Protein AF-Q6JKN1-F1 (afdb_monomer)

Secondary structure (DSSP, 8-state):
-PPPHHHHHHHHHHHHHHHHHHHHHHHHHHHHHHHHHHHTTHHHHHHHHHHHHHHH------------SSSEEEETTEEEEEEEPPGGGB-TTSPBTTTTS-GGGSSPPPPHHHHHHHHH-TT----B-SSSEEE-S-TTT--EEEEEES--TTEEEEEETT-BS----SS-TTGGGSEEHHHHHH-BSS-SEEEEEE--HHHHHHHHHHHHH-GGGTTS---TTS-SPPSPPPPTTPEEP-HHHHHT-

Foldseek 3Di:
DDDDPVVVVVVVVVVVVVVVVVVVVVVVVVVVVVVVVVVVVVPPPPVVVVVVVCVPDDDPPPPPPDPDPACWDADPLAIEHFAEEDPVQADQLLFGPQEQHQQQVDPHDAGLVQLLVCLLQVLARRYAHRAAFFFAQPDSRRHRYQAAQLAQLQWRYKYFSNGFPDDQPPVDPVRNHDHHPVRRVVRRPVGNYMYTYGYDPVSSVSNVVSCVPPPVNCVNCPPPVPVDSDDDHRDPSHYYRDVVSSVVD

Nearest PDB structures (foldseek):
  8jtk-assembly1_A  TM=6.332E-01  e=1.332E-04  Aster yellows witches'-broom phytoplasma AYWB

pLDDT: mean 73.04, std 19.83, range [31.83, 97.62]

Structure (mmCIF, N/CA/C/O backbone):
data_AF-Q6JKN1-F1
#
_entry.id   AF-Q6JKN1-F1
#
loop_
_atom_site.group_PDB
_atom_site.id
_atom_site.type_symbol
_atom_site.label_atom_id
_atom_site.label_alt_id
_atom_site.label_comp_id
_atom_site.label_asym_id
_atom_site.label_entity_id
_atom_site.label_seq_id
_atom_site.pdbx_PDB_ins_code
_atom_site.Cartn_x
_atom_site.Cartn_y
_atom_site.Cartn_z
_atom_site.occupancy
_atom_site.B_iso_or_equiv
_atom_site.auth_seq_id
_atom_site.auth_comp_id
_atom_site.auth_asym_id
_atom_site.auth_atom_id
_atom_site.pdbx_PDB_model_num
ATOM 1 N N . MET A 1 1 ? 10.229 -61.804 61.245 1.00 42.38 1 MET A N 1
ATOM 2 C CA . MET A 1 1 ? 10.996 -60.550 61.094 1.00 42.38 1 MET A CA 1
ATOM 3 C C . MET A 1 1 ? 10.108 -59.593 60.306 1.00 42.38 1 MET A C 1
ATOM 5 O O . MET A 1 1 ? 9.969 -59.755 59.103 1.00 42.38 1 MET A O 1
ATOM 9 N N . PHE A 1 2 ? 9.345 -58.748 61.003 1.00 41.53 2 PHE A N 1
ATOM 10 C CA . PHE A 1 2 ? 8.340 -57.866 60.394 1.00 41.53 2 PHE A CA 1
ATOM 11 C C . PHE A 1 2 ? 9.004 -56.562 59.927 1.00 41.53 2 PHE A C 1
ATOM 13 O O . PHE A 1 2 ? 9.872 -56.067 60.645 1.00 41.53 2 PHE A O 1
ATOM 20 N N . PRO A 1 3 ? 8.642 -56.006 58.756 1.00 46.44 3 PRO A N 1
ATOM 21 C CA . PRO A 1 3 ? 9.300 -54.816 58.247 1.00 46.44 3 PRO A CA 1
ATOM 22 C C . PRO A 1 3 ? 8.860 -53.578 59.032 1.00 46.44 3 PRO A C 1
ATOM 24 O O . PRO A 1 3 ? 7.683 -53.390 59.350 1.00 46.44 3 PRO A O 1
ATOM 27 N N . ASP A 1 4 ? 9.866 -52.765 59.326 1.00 53.44 4 ASP A N 1
ATOM 28 C CA . ASP A 1 4 ? 9.868 -51.551 60.133 1.00 53.44 4 ASP A CA 1
ATOM 29 C C . ASP A 1 4 ? 8.743 -50.572 59.739 1.00 53.44 4 ASP A C 1
ATOM 31 O O . ASP A 1 4 ? 8.543 -50.260 58.559 1.00 53.44 4 ASP A O 1
ATOM 35 N N . SER A 1 5 ? 7.985 -50.074 60.722 1.00 55.25 5 SER A N 1
ATOM 36 C CA . SER A 1 5 ? 6.785 -49.242 60.512 1.00 55.25 5 SER A CA 1
ATOM 37 C C . SER A 1 5 ? 7.079 -47.917 59.797 1.00 55.25 5 SER A C 1
ATOM 39 O O . SER A 1 5 ? 6.186 -47.341 59.175 1.00 55.25 5 SER A O 1
ATOM 41 N N . LYS A 1 6 ? 8.345 -47.478 59.796 1.00 54.19 6 LYS A N 1
ATOM 42 C CA . LYS A 1 6 ? 8.828 -46.307 59.048 1.00 54.19 6 LYS A CA 1
ATOM 43 C C . LYS A 1 6 ? 8.746 -46.480 57.528 1.00 54.19 6 LYS A C 1
ATOM 45 O O . LYS A 1 6 ? 8.546 -45.497 56.821 1.00 54.19 6 LYS A O 1
ATOM 50 N N . ASN A 1 7 ? 8.821 -47.713 57.020 1.00 54.88 7 ASN A N 1
ATOM 51 C CA . ASN A 1 7 ? 8.747 -47.982 55.582 1.00 54.88 7 ASN A CA 1
ATOM 52 C C . ASN A 1 7 ? 7.312 -47.876 55.044 1.00 54.88 7 ASN A C 1
ATOM 54 O O . ASN A 1 7 ? 7.112 -47.445 53.913 1.00 54.88 7 ASN A O 1
ATOM 58 N N . LYS A 1 8 ? 6.290 -48.200 55.850 1.00 56.41 8 LYS A N 1
ATOM 59 C CA . LYS A 1 8 ? 4.884 -48.162 55.399 1.00 56.41 8 LYS A CA 1
ATOM 60 C C . LYS A 1 8 ? 4.423 -46.752 55.028 1.00 56.41 8 LYS A C 1
ATOM 62 O O . LYS A 1 8 ? 3.770 -46.591 54.002 1.00 56.41 8 LYS A O 1
ATOM 67 N N . ASN A 1 9 ? 4.822 -45.739 55.799 1.00 59.84 9 ASN A N 1
ATOM 68 C CA . ASN A 1 9 ? 4.506 -44.343 55.483 1.00 59.84 9 ASN A CA 1
ATOM 69 C C . ASN A 1 9 ? 5.253 -43.849 54.238 1.00 59.84 9 ASN A C 1
ATOM 71 O O . ASN A 1 9 ? 4.685 -43.092 53.459 1.00 59.84 9 ASN A O 1
ATOM 75 N N . PHE A 1 10 ? 6.485 -44.317 54.006 1.00 61.66 10 PHE A N 1
ATOM 76 C CA . PHE A 1 10 ? 7.253 -43.989 52.802 1.00 61.66 10 PHE A CA 1
ATOM 77 C C . PHE A 1 10 ? 6.620 -44.587 51.536 1.00 61.66 10 PHE A C 1
ATOM 79 O O . PHE A 1 10 ? 6.443 -43.882 50.544 1.00 61.66 10 PHE A O 1
ATOM 86 N N . TYR A 1 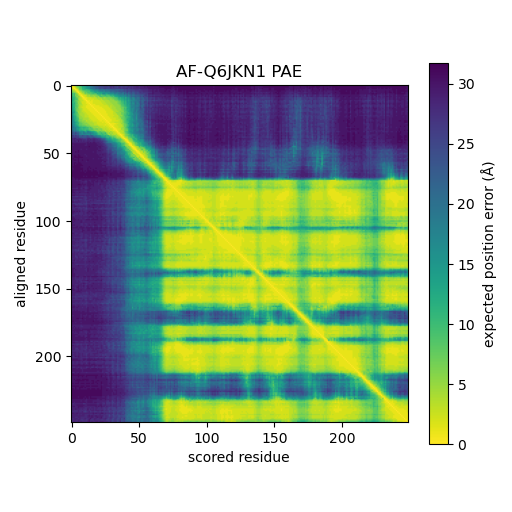11 ? 6.200 -45.856 51.573 1.00 64.00 11 TYR A N 1
ATOM 87 C CA . TYR A 1 11 ? 5.481 -46.480 50.455 1.00 64.00 11 TYR A CA 1
ATOM 88 C C . TYR A 1 11 ? 4.101 -45.857 50.232 1.00 64.00 11 TYR A C 1
ATOM 90 O O . TYR A 1 11 ? 3.704 -45.665 49.085 1.00 64.00 11 TYR A O 1
ATOM 98 N N . PHE A 1 12 ? 3.389 -45.487 51.299 1.00 71.38 12 PHE A N 1
ATOM 99 C CA . PHE A 1 12 ? 2.096 -44.812 51.199 1.00 71.38 12 PHE A CA 1
ATOM 100 C C . PHE A 1 12 ? 2.220 -43.417 50.564 1.00 71.38 12 PHE A C 1
ATOM 102 O O . PHE A 1 12 ? 1.499 -43.111 49.618 1.00 71.38 12 PHE A O 1
ATOM 109 N N . LEU A 1 13 ? 3.189 -42.605 51.004 1.00 71.00 13 LEU A N 1
ATOM 110 C CA . LEU A 1 13 ? 3.454 -41.277 50.436 1.00 71.00 13 LEU A CA 1
ATOM 111 C C . LEU A 1 13 ? 3.932 -41.349 48.980 1.00 71.00 13 LEU A C 1
ATOM 113 O O . LEU A 1 13 ? 3.449 -40.584 48.150 1.00 71.00 13 LEU A O 1
ATOM 117 N N . ASN A 1 14 ? 4.809 -42.300 48.641 1.00 70.69 14 ASN A N 1
ATOM 118 C CA . ASN A 1 14 ? 5.229 -42.511 47.252 1.00 70.69 14 ASN A CA 1
ATOM 119 C C . ASN A 1 14 ? 4.083 -43.006 46.365 1.00 70.69 14 ASN A C 1
ATOM 121 O O . ASN A 1 14 ? 4.002 -42.613 45.205 1.00 70.69 14 ASN A O 1
ATOM 125 N N . SER A 1 15 ? 3.172 -43.820 46.902 1.00 72.81 15 SER A N 1
ATOM 126 C CA . SER A 1 15 ? 1.994 -44.278 46.155 1.00 72.81 15 SER A CA 1
ATOM 127 C C . SER A 1 15 ? 1.027 -43.127 45.876 1.00 72.81 15 SER A C 1
ATOM 129 O O . SER A 1 15 ? 0.510 -43.023 44.768 1.00 72.81 15 SER A O 1
ATOM 131 N N . ILE A 1 16 ? 0.833 -42.218 46.840 1.00 78.94 16 ILE A N 1
ATOM 132 C CA . ILE A 1 16 ? 0.043 -40.992 46.642 1.00 78.94 16 ILE A CA 1
ATOM 133 C C . ILE A 1 16 ? 0.716 -40.073 45.618 1.00 78.94 16 ILE A C 1
ATOM 135 O O . ILE A 1 16 ? 0.044 -39.562 44.727 1.00 78.94 16 ILE A O 1
ATOM 139 N N . LEU A 1 17 ? 2.036 -39.890 45.700 1.00 75.62 17 LEU A N 1
ATOM 140 C CA . LEU A 1 17 ? 2.776 -39.052 44.756 1.00 75.62 17 LEU A CA 1
ATOM 141 C C . LEU A 1 17 ? 2.695 -39.601 43.323 1.00 75.62 17 LEU A C 1
ATOM 143 O O . LEU A 1 17 ? 2.429 -38.843 42.393 1.00 75.62 17 LEU A O 1
ATOM 147 N N . LEU A 1 18 ? 2.857 -40.915 43.145 1.00 78.00 18 LEU A N 1
ATOM 148 C CA . LEU A 1 18 ? 2.700 -41.580 41.848 1.00 78.00 18 LEU A CA 1
ATOM 149 C C . LEU A 1 18 ? 1.272 -41.459 41.310 1.00 78.00 18 LEU A C 1
ATOM 151 O O . LEU A 1 18 ? 1.094 -41.237 40.114 1.00 78.00 18 LEU A O 1
ATOM 155 N N . LEU A 1 19 ? 0.262 -41.546 42.180 1.00 84.00 19 LEU A N 1
ATOM 156 C CA . LEU A 1 19 ? -1.134 -41.348 41.797 1.00 84.00 19 LEU A CA 1
ATOM 157 C C . LEU A 1 19 ? -1.387 -39.906 41.329 1.00 84.00 19 LEU A C 1
ATOM 159 O O . LEU A 1 19 ? -2.028 -39.705 40.303 1.00 84.00 19 LEU A O 1
ATOM 163 N N . ILE A 1 20 ? -0.843 -38.906 42.029 1.00 80.75 20 ILE A N 1
ATOM 164 C CA . ILE A 1 20 ? -0.951 -37.492 41.637 1.00 80.75 20 ILE A CA 1
ATOM 165 C C . ILE A 1 20 ? -0.264 -37.251 40.290 1.00 80.75 20 ILE A C 1
ATOM 167 O O . ILE A 1 20 ? -0.843 -36.597 39.424 1.00 80.75 20 ILE A O 1
ATOM 171 N N . ILE A 1 21 ? 0.934 -37.807 40.081 1.00 76.25 21 ILE A N 1
ATOM 172 C CA . ILE A 1 21 ? 1.643 -37.705 38.800 1.00 76.25 21 ILE A CA 1
ATOM 173 C C . ILE A 1 21 ? 0.811 -38.351 37.690 1.00 76.25 21 ILE A C 1
ATOM 175 O O . ILE A 1 21 ? 0.582 -37.707 36.673 1.00 76.25 21 ILE A O 1
ATOM 179 N N . ALA A 1 22 ? 0.284 -39.560 37.901 1.00 80.81 22 ALA A N 1
ATOM 180 C CA . ALA A 1 22 ? -0.555 -40.246 36.920 1.00 80.81 22 ALA A CA 1
ATOM 181 C C . ALA A 1 22 ? -1.827 -39.452 36.575 1.00 80.81 22 ALA A C 1
ATOM 183 O O . ALA A 1 22 ? -2.182 -39.352 35.402 1.00 80.81 22 ALA A O 1
ATOM 184 N N . ILE A 1 23 ? -2.474 -38.832 37.569 1.00 81.31 23 ILE A N 1
ATOM 185 C CA . ILE A 1 23 ? -3.636 -37.957 37.360 1.00 81.31 23 ILE A CA 1
ATOM 186 C C . ILE A 1 23 ? -3.239 -36.714 36.555 1.00 81.31 23 ILE A C 1
ATOM 188 O O . ILE A 1 23 ? -3.934 -36.371 35.602 1.00 81.31 23 ILE A O 1
ATOM 192 N N . MET A 1 24 ? -2.117 -36.061 36.876 1.00 70.62 24 MET A N 1
ATOM 193 C CA . MET A 1 24 ? -1.648 -34.892 36.121 1.00 70.62 24 MET A CA 1
ATOM 194 C C . MET A 1 24 ? -1.237 -35.248 34.690 1.00 70.62 24 MET A C 1
ATOM 196 O O . MET A 1 24 ? -1.522 -34.488 33.768 1.00 70.62 24 MET A O 1
ATOM 200 N N . THR A 1 25 ? -0.604 -36.403 34.470 1.00 69.69 25 THR A N 1
ATOM 201 C CA . THR A 1 25 ? -0.251 -36.874 33.125 1.00 69.69 25 THR A CA 1
ATOM 202 C C . THR A 1 25 ? -1.497 -37.234 32.321 1.00 69.69 25 THR A C 1
ATOM 204 O O . THR A 1 25 ? -1.579 -36.858 31.157 1.00 69.69 25 THR A O 1
ATOM 207 N N . ALA A 1 26 ? -2.492 -37.886 32.931 1.00 74.31 26 ALA A N 1
ATOM 208 C CA . ALA A 1 26 ? -3.767 -38.184 32.283 1.00 74.31 26 ALA A CA 1
ATOM 209 C C . ALA A 1 26 ? -4.557 -36.908 31.962 1.00 74.31 26 ALA A C 1
ATOM 211 O O . ALA A 1 26 ? -5.087 -36.787 30.863 1.00 74.31 26 ALA A O 1
ATOM 212 N N . TYR A 1 27 ? -4.580 -35.933 32.876 1.00 72.69 27 TYR A N 1
ATOM 213 C CA . TYR A 1 27 ? -5.200 -34.629 32.646 1.00 72.69 27 TYR A CA 1
ATOM 214 C C . TYR A 1 27 ? -4.506 -33.875 31.510 1.00 72.69 27 TYR A C 1
ATOM 216 O O . TYR A 1 27 ? -5.176 -33.412 30.597 1.00 72.69 27 TYR A O 1
ATOM 224 N N . ASN A 1 28 ? -3.171 -33.820 31.503 1.00 64.62 28 ASN A N 1
ATOM 225 C CA . ASN A 1 28 ? -2.419 -33.195 30.414 1.00 64.62 28 ASN A CA 1
ATOM 226 C C . ASN A 1 28 ? -2.611 -33.934 29.085 1.00 64.62 28 ASN A C 1
ATOM 228 O O . ASN A 1 28 ? -2.735 -33.285 28.057 1.00 64.62 28 ASN A O 1
ATOM 232 N N . PHE A 1 29 ? -2.672 -35.267 29.084 1.00 67.00 29 PHE A N 1
ATOM 233 C CA . PHE A 1 29 ? -2.916 -36.052 27.873 1.00 67.00 29 PHE A CA 1
ATOM 234 C C . PHE A 1 29 ? -4.334 -35.843 27.325 1.00 67.00 29 PHE A C 1
ATOM 236 O O . PHE A 1 29 ? -4.498 -35.671 26.122 1.00 67.00 29 PHE A O 1
ATOM 243 N N . LEU A 1 30 ? -5.348 -35.791 28.195 1.00 66.12 30 LEU A N 1
ATOM 244 C CA . LEU A 1 30 ? -6.732 -35.488 27.815 1.00 66.12 30 LEU A CA 1
ATOM 245 C C . LEU A 1 30 ? -6.881 -34.039 27.336 1.00 66.12 30 LEU A C 1
ATOM 247 O O . LEU A 1 30 ? -7.493 -33.807 26.300 1.00 66.12 30 LEU A O 1
ATOM 251 N N . TYR A 1 31 ? -6.254 -33.083 28.023 1.00 53.06 31 TYR A N 1
ATOM 252 C CA . TYR A 1 31 ? -6.227 -31.672 27.633 1.00 53.06 31 TYR A CA 1
ATOM 253 C C . TYR A 1 31 ? -5.512 -31.466 26.289 1.00 53.06 31 TYR A C 1
ATOM 255 O O . TYR A 1 31 ? -5.988 -30.722 25.435 1.00 53.06 31 TYR A O 1
ATOM 263 N N . LEU A 1 32 ? -4.404 -32.174 26.048 1.00 49.41 32 LEU A N 1
ATOM 264 C CA . LEU A 1 32 ? -3.706 -32.161 24.761 1.00 49.41 32 LEU A CA 1
ATOM 265 C C . LEU A 1 32 ? -4.511 -32.867 23.658 1.00 49.41 32 LEU A C 1
ATOM 267 O O . LEU A 1 32 ? -4.543 -32.357 22.544 1.00 49.41 32 LEU A O 1
ATOM 271 N N . GLN A 1 33 ? -5.224 -33.961 23.953 1.00 53.38 33 GLN A N 1
ATOM 272 C CA . GLN A 1 33 ? -6.167 -34.585 23.010 1.00 53.38 33 GLN A CA 1
ATOM 273 C C . GLN A 1 33 ? -7.354 -33.676 22.670 1.00 53.38 33 GLN A C 1
ATOM 275 O O . GLN A 1 33 ? -7.852 -33.720 21.547 1.00 53.38 33 GLN A O 1
ATOM 280 N N . GLU A 1 34 ? -7.825 -32.864 23.614 1.00 52.78 34 GLU A N 1
ATOM 281 C CA . GLU A 1 34 ? -8.901 -31.896 23.396 1.00 52.78 34 GLU A CA 1
ATOM 282 C C . GLU A 1 34 ? -8.411 -30.682 22.590 1.00 52.78 34 GLU A C 1
ATOM 284 O O . GLU A 1 34 ? -9.150 -30.147 21.764 1.00 52.78 34 GLU A O 1
ATOM 289 N N . ILE A 1 35 ? -7.137 -30.304 22.733 1.00 47.88 35 ILE A N 1
ATOM 290 C CA . ILE A 1 35 ? -6.472 -29.329 21.857 1.00 47.88 35 ILE A CA 1
ATOM 291 C C . ILE A 1 35 ? -6.250 -29.901 20.447 1.00 47.88 35 ILE A C 1
ATOM 293 O O . ILE A 1 35 ? -6.507 -29.188 19.479 1.00 47.88 35 ILE A O 1
ATOM 297 N N . ASP A 1 36 ? -5.839 -31.165 20.300 1.00 44.44 36 ASP A N 1
ATOM 298 C CA . ASP A 1 36 ? -5.646 -31.802 18.984 1.00 44.44 36 ASP A CA 1
ATOM 299 C C . ASP A 1 36 ? -6.977 -32.052 18.258 1.00 44.44 36 ASP A C 1
ATOM 301 O O . ASP A 1 36 ? -7.102 -31.726 17.079 1.00 44.44 36 ASP A O 1
ATOM 305 N N . LYS A 1 37 ? -8.033 -32.486 18.966 1.00 48.88 37 LYS A N 1
ATOM 306 C CA . LYS A 1 37 ? -9.398 -32.558 18.403 1.00 48.88 37 LYS A CA 1
ATOM 307 C C . LYS A 1 37 ? -9.931 -31.194 17.952 1.00 48.88 37 LYS A C 1
ATOM 309 O O . LYS A 1 37 ? -10.750 -31.141 17.041 1.00 48.88 37 LYS A O 1
ATOM 314 N N . ASN A 1 38 ? -9.463 -30.102 18.559 1.00 43.38 38 ASN A N 1
ATOM 315 C CA . ASN A 1 38 ? -9.814 -28.733 18.176 1.00 43.38 38 ASN A CA 1
ATOM 316 C C . ASN A 1 38 ? -8.856 -28.105 17.143 1.00 43.38 38 ASN A C 1
ATOM 318 O O . ASN A 1 38 ? -9.154 -27.024 16.630 1.00 43.38 38 ASN A O 1
ATOM 322 N N . LYS A 1 39 ? -7.736 -28.759 16.804 1.00 41.62 39 LYS A N 1
ATOM 323 C CA . LYS A 1 39 ? -6.842 -28.339 15.712 1.00 41.62 39 LYS A CA 1
ATOM 324 C C . LYS A 1 39 ? -7.333 -28.823 14.351 1.00 41.62 39 LYS A C 1
ATOM 326 O O . LYS A 1 39 ? -7.313 -28.039 13.405 1.00 41.62 39 LYS A O 1
ATOM 331 N N . ASP A 1 40 ? -7.894 -30.027 14.276 1.00 39.97 40 ASP A N 1
ATOM 332 C CA . ASP A 1 40 ? -8.422 -30.576 13.016 1.00 39.97 40 ASP A CA 1
ATOM 333 C C . ASP A 1 40 ? -9.788 -29.996 12.596 1.00 39.97 40 ASP A C 1
ATOM 335 O O . ASP A 1 40 ? -10.220 -30.176 11.459 1.00 39.97 40 ASP A O 1
ATOM 339 N N . ILE A 1 41 ? -10.456 -29.226 13.466 1.00 39.28 41 ILE A N 1
ATOM 340 C CA . ILE A 1 41 ? -11.730 -28.547 13.152 1.00 39.28 41 ILE A CA 1
ATOM 341 C C . ILE A 1 41 ? -11.520 -27.092 12.684 1.00 39.28 41 ILE A C 1
ATOM 343 O O . ILE A 1 41 ? -12.404 -26.515 12.049 1.00 39.28 41 ILE A O 1
ATOM 347 N N . LYS A 1 42 ? -10.343 -26.490 12.909 1.00 36.34 42 LYS A N 1
ATOM 348 C CA . LYS A 1 42 ? -10.099 -25.086 12.528 1.00 36.34 42 LYS A CA 1
ATOM 349 C C . LYS A 1 42 ? -9.574 -24.873 11.112 1.00 36.34 42 LYS A C 1
ATOM 351 O O . LYS A 1 42 ? -9.788 -23.801 10.569 1.00 36.34 42 LYS A O 1
ATOM 356 N N . VAL A 1 43 ? -8.967 -25.876 10.482 1.00 38.69 43 VAL A N 1
ATOM 357 C CA . VAL A 1 43 ? -8.416 -25.705 9.122 1.00 38.69 43 VAL A CA 1
ATOM 358 C C . VAL A 1 43 ? -9.431 -26.080 8.029 1.00 38.69 43 VAL A C 1
ATOM 360 O O . VAL A 1 43 ? -9.350 -25.585 6.909 1.00 38.69 43 VAL A O 1
ATOM 363 N N . ILE A 1 44 ? -10.441 -26.901 8.345 1.00 31.83 44 ILE A N 1
ATOM 364 C CA . ILE A 1 44 ? -11.378 -27.445 7.341 1.00 31.83 44 ILE A CA 1
ATOM 365 C C . ILE A 1 44 ? -12.698 -26.649 7.246 1.00 31.83 44 ILE A C 1
ATOM 367 O O . ILE A 1 44 ? -13.369 -26.706 6.215 1.00 31.83 44 ILE A O 1
ATOM 371 N N . ASN A 1 45 ? -13.050 -25.819 8.235 1.00 37.47 45 ASN A N 1
ATOM 372 C CA . ASN A 1 45 ? -14.268 -24.995 8.160 1.00 37.47 45 ASN A CA 1
ATOM 373 C C . ASN A 1 45 ? -14.060 -23.619 7.500 1.00 37.47 45 ASN A C 1
ATOM 375 O O . ASN A 1 45 ? -14.957 -23.159 6.798 1.00 37.47 45 ASN A O 1
ATOM 379 N N . GLU A 1 46 ? -12.888 -22.989 7.625 1.00 43.03 46 GLU A N 1
ATOM 380 C CA . GLU A 1 46 ? -12.683 -21.616 7.121 1.00 43.03 46 GLU A CA 1
ATOM 381 C C . GLU A 1 46 ? -12.558 -21.543 5.588 1.00 43.03 46 GLU A C 1
ATOM 383 O O . GLU A 1 46 ? -13.150 -20.671 4.954 1.00 43.03 46 GLU A O 1
ATOM 388 N N . VAL A 1 47 ? -11.877 -22.504 4.953 1.00 40.66 47 VAL A N 1
ATOM 389 C CA . VAL A 1 47 ? -11.768 -22.566 3.478 1.00 40.66 47 VAL A CA 1
ATOM 390 C C . VAL A 1 47 ? -13.102 -22.963 2.831 1.00 40.66 47 VAL A C 1
ATOM 392 O O . VAL A 1 47 ? -13.407 -22.565 1.703 1.00 40.66 47 VAL A O 1
ATOM 395 N N . THR A 1 48 ? -13.919 -23.742 3.543 1.00 37.31 48 THR A N 1
ATOM 396 C CA . THR A 1 48 ? -15.219 -24.217 3.055 1.00 37.31 48 THR A CA 1
ATOM 397 C C . THR A 1 48 ? -16.290 -23.130 3.178 1.00 37.31 48 THR A C 1
ATOM 399 O O . THR A 1 48 ? -17.057 -22.943 2.235 1.00 37.31 48 THR A O 1
ATOM 402 N N . GLU A 1 49 ? -16.284 -22.338 4.258 1.00 39.00 49 GLU A N 1
ATOM 403 C CA . GLU A 1 49 ? -17.156 -21.162 4.400 1.00 39.00 49 GLU A CA 1
ATOM 404 C C . GLU A 1 49 ? -16.872 -20.091 3.337 1.00 39.00 49 GLU A C 1
ATOM 406 O O . GLU A 1 49 ? -17.814 -19.567 2.742 1.00 39.00 49 GLU A O 1
ATOM 411 N N . ILE A 1 50 ? -15.601 -19.802 3.025 1.00 40.78 50 ILE A N 1
ATOM 412 C CA . ILE A 1 50 ? -15.245 -18.827 1.976 1.00 40.78 50 ILE A CA 1
ATOM 413 C C . ILE A 1 50 ? -15.779 -19.288 0.609 1.00 40.78 50 ILE A C 1
ATOM 415 O O . ILE A 1 50 ? -16.439 -18.513 -0.087 1.00 40.78 50 ILE A O 1
ATOM 419 N N . LYS A 1 51 ? -15.607 -20.572 0.265 1.00 38.72 51 LYS A N 1
ATOM 420 C CA . LYS A 1 51 ? -16.141 -21.157 -0.980 1.00 38.72 51 LYS A CA 1
ATOM 421 C C . LYS A 1 51 ? -17.674 -21.216 -1.023 1.00 38.72 51 LYS A C 1
ATOM 423 O O . LYS A 1 51 ? -18.265 -21.124 -2.102 1.00 38.72 51 LYS A O 1
ATOM 428 N N . GLU A 1 52 ? -18.351 -21.378 0.115 1.00 38.00 52 GLU A N 1
ATOM 429 C CA . GLU A 1 52 ? -19.819 -21.340 0.175 1.00 38.00 52 GLU A CA 1
ATOM 430 C C . GLU A 1 52 ? -20.390 -19.920 0.055 1.00 38.00 52 GLU A C 1
ATOM 432 O O . GLU A 1 52 ? -21.437 -19.741 -0.579 1.00 38.00 52 GLU A O 1
ATOM 437 N N . ILE A 1 53 ? -19.703 -18.903 0.589 1.00 39.94 53 ILE A N 1
ATOM 438 C CA . ILE A 1 53 ? -20.065 -17.488 0.407 1.00 39.94 53 ILE A CA 1
ATOM 439 C C . ILE A 1 53 ? -19.951 -17.096 -1.077 1.00 39.94 53 ILE A C 1
ATOM 441 O O . ILE A 1 53 ? -20.848 -16.438 -1.613 1.00 39.94 53 ILE A O 1
ATOM 445 N N . GLU A 1 54 ? -18.911 -17.566 -1.773 1.00 37.59 54 GLU A N 1
ATOM 446 C CA . GLU A 1 54 ? -18.703 -17.340 -3.213 1.00 37.59 54 GLU A CA 1
ATOM 447 C C . GLU A 1 54 ? -19.822 -17.906 -4.096 1.00 37.59 54 GLU A C 1
ATOM 449 O O . GLU A 1 54 ? -20.154 -17.319 -5.126 1.00 37.59 54 GLU A O 1
ATOM 454 N N . LYS A 1 55 ? -20.454 -19.014 -3.689 1.00 41.56 55 LYS A N 1
ATOM 455 C CA . LYS A 1 55 ? -21.576 -19.610 -4.433 1.00 41.56 55 LYS A CA 1
ATOM 456 C C . LYS A 1 55 ? -22.883 -18.829 -4.315 1.00 41.56 55 LYS A C 1
ATOM 458 O O . LYS A 1 55 ? -23.752 -19.001 -5.168 1.00 41.56 55 LYS A O 1
ATOM 463 N N . LYS A 1 56 ? -23.063 -18.022 -3.265 1.00 34.38 56 LYS A N 1
ATOM 464 C CA . LYS A 1 56 ? -24.352 -17.368 -2.970 1.00 34.38 56 LYS A CA 1
ATOM 465 C C . LYS A 1 56 ? -24.417 -15.901 -3.371 1.00 34.38 56 LYS A C 1
ATOM 467 O O . LYS A 1 56 ? -25.520 -15.387 -3.532 1.00 34.38 56 LYS A O 1
ATOM 472 N N . ILE A 1 57 ? -23.281 -15.232 -3.551 1.00 32.81 57 ILE A N 1
ATOM 473 C CA . ILE A 1 57 ? -23.260 -13.803 -3.866 1.00 32.81 57 ILE A CA 1
ATOM 474 C C . ILE A 1 57 ? -22.440 -13.598 -5.140 1.00 32.81 57 ILE A C 1
ATOM 476 O O . ILE A 1 57 ? -21.213 -13.511 -5.062 1.00 32.81 57 ILE A O 1
ATOM 480 N N . PRO A 1 58 ? -23.079 -13.520 -6.325 1.00 32.81 58 PRO A N 1
ATOM 481 C CA . PRO A 1 58 ? -22.379 -13.062 -7.513 1.00 32.81 58 PRO A CA 1
ATOM 482 C C . PRO A 1 58 ? -21.816 -11.675 -7.214 1.00 32.81 58 PRO A C 1
ATOM 484 O O . PRO A 1 58 ? -22.574 -10.749 -6.929 1.00 32.81 58 PRO A O 1
ATOM 487 N N . ILE A 1 59 ? -20.488 -11.555 -7.244 1.00 39.56 59 ILE A N 1
ATOM 488 C CA . ILE A 1 59 ? -19.780 -10.284 -7.114 1.00 39.56 59 ILE A CA 1
ATOM 489 C C . ILE A 1 59 ? -20.245 -9.443 -8.303 1.00 39.56 59 ILE A C 1
ATOM 491 O O . ILE A 1 59 ? -19.905 -9.772 -9.446 1.00 39.56 59 ILE A O 1
ATOM 495 N N . PRO A 1 60 ? -21.050 -8.388 -8.102 1.00 35.62 60 PRO A N 1
ATOM 496 C CA . PRO A 1 60 ? -21.307 -7.472 -9.190 1.00 35.62 60 PRO A CA 1
ATOM 497 C C . PRO A 1 60 ? -19.939 -6.910 -9.563 1.00 35.62 60 PRO A C 1
ATOM 499 O O . PRO A 1 60 ? -19.216 -6.461 -8.670 1.00 35.62 60 PRO A O 1
ATOM 502 N N . CYS A 1 61 ? -19.564 -6.930 -10.850 1.00 39.78 61 CYS A N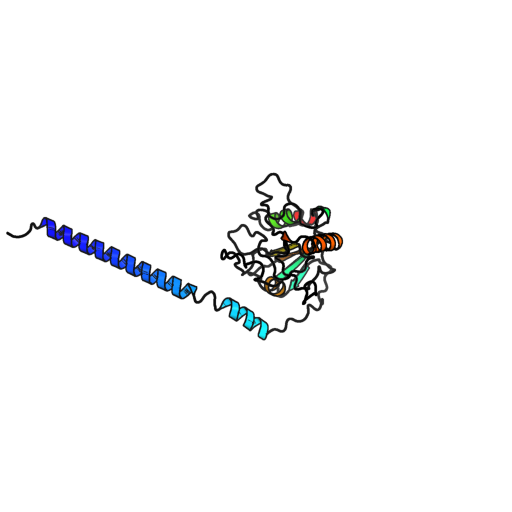 1
ATOM 503 C CA . CYS A 1 61 ? -18.484 -6.065 -11.324 1.00 39.78 61 CYS A CA 1
ATOM 504 C C . CYS A 1 61 ? -18.672 -4.721 -10.628 1.00 39.78 61 CYS A C 1
ATOM 506 O O . CYS A 1 61 ? -19.789 -4.206 -10.714 1.00 39.78 61 CYS A O 1
ATOM 508 N N . LEU A 1 62 ? -17.644 -4.239 -9.915 1.00 45.59 62 LEU A N 1
ATOM 509 C CA . LEU A 1 62 ? -17.610 -2.950 -9.221 1.00 45.59 62 LEU A CA 1
ATOM 510 C C . LEU A 1 62 ? -18.105 -1.868 -10.188 1.00 45.59 62 LEU A C 1
ATOM 512 O O . LEU A 1 62 ? -17.336 -1.239 -10.910 1.00 45.59 62 LEU A O 1
ATOM 516 N N . LYS A 1 63 ? -19.424 -1.700 -10.279 1.00 35.66 63 LYS A N 1
ATOM 517 C CA . LYS A 1 63 ? -20.046 -0.616 -11.007 1.00 35.66 63 LYS A CA 1
ATOM 518 C C . LYS A 1 63 ? -19.821 0.552 -10.083 1.00 35.66 63 LYS A C 1
ATOM 520 O O . LYS A 1 63 ? -20.431 0.617 -9.018 1.00 35.66 63 LYS A O 1
ATOM 525 N N . CYS A 1 64 ? -18.876 1.394 -10.483 1.00 42.19 64 CYS A N 1
ATOM 526 C CA . CYS A 1 64 ? -18.545 2.671 -9.880 1.00 42.19 64 CYS A CA 1
ATOM 527 C C . CYS A 1 64 ? -19.788 3.572 -9.852 1.00 42.19 64 CYS A C 1
ATOM 529 O O . CYS A 1 64 ? -19.910 4.502 -10.636 1.00 42.19 64 CYS A O 1
ATOM 531 N N . ASN A 1 65 ? -20.728 3.278 -8.963 1.00 38.12 65 ASN A N 1
ATOM 532 C CA . ASN A 1 65 ? -21.819 4.159 -8.589 1.00 38.12 65 ASN A CA 1
ATOM 533 C C . ASN A 1 65 ? -21.527 4.644 -7.169 1.00 38.12 65 ASN A C 1
ATOM 535 O O . ASN A 1 65 ? -22.294 4.404 -6.243 1.00 38.12 65 ASN A O 1
ATOM 539 N N . ALA A 1 66 ? -20.371 5.278 -6.996 1.00 42.62 66 ALA A N 1
ATOM 540 C CA . ALA A 1 66 ? -20.040 6.010 -5.789 1.00 42.62 66 ALA A CA 1
ATOM 541 C C . ALA A 1 66 ? -19.822 7.464 -6.204 1.00 42.62 66 ALA A C 1
ATOM 543 O O . ALA A 1 66 ? -18.916 7.799 -6.962 1.00 42.62 66 ALA A O 1
ATOM 544 N N . ASN A 1 67 ? -20.749 8.306 -5.771 1.00 46.94 67 ASN A N 1
ATOM 545 C CA . ASN A 1 67 ? -20.681 9.747 -5.897 1.00 46.94 67 ASN A CA 1
ATOM 546 C C . ASN A 1 67 ? -19.626 10.234 -4.890 1.00 46.94 67 ASN A C 1
ATOM 548 O O . ASN A 1 67 ? -19.931 10.287 -3.703 1.00 46.94 67 ASN A O 1
ATOM 552 N N . THR A 1 68 ? -18.378 10.485 -5.299 1.00 44.47 68 THR A N 1
ATOM 553 C CA . THR A 1 68 ? -17.303 10.767 -4.327 1.00 44.47 68 THR A CA 1
ATOM 554 C C . THR A 1 68 ? -16.303 11.807 -4.832 1.00 44.47 68 THR A C 1
ATOM 556 O O . THR A 1 68 ? -15.333 11.483 -5.510 1.00 44.47 68 THR A O 1
ATOM 559 N N . ASN A 1 69 ? -16.456 13.055 -4.382 1.00 50.44 69 ASN A N 1
ATOM 560 C CA . ASN A 1 69 ? -15.371 14.054 -4.317 1.00 50.44 69 ASN A CA 1
ATOM 561 C C . ASN A 1 69 ? -14.313 13.693 -3.242 1.00 50.44 69 ASN A C 1
ATOM 563 O O . ASN A 1 69 ? -13.665 14.563 -2.667 1.00 50.44 69 ASN A O 1
ATOM 567 N N . THR A 1 70 ? -14.162 12.410 -2.919 1.00 71.75 70 THR A N 1
ATOM 568 C CA . THR A 1 70 ? -13.307 11.890 -1.853 1.00 71.75 70 THR A CA 1
ATOM 569 C C . THR A 1 70 ? -12.566 10.671 -2.387 1.00 71.75 70 THR A C 1
ATOM 571 O O . THR A 1 70 ? -13.174 9.823 -3.033 1.00 71.75 70 THR A O 1
ATOM 574 N N . HIS A 1 71 ? -11.275 10.532 -2.082 1.00 87.62 71 HIS A N 1
ATOM 575 C CA . HIS A 1 71 ? -10.431 9.371 -2.426 1.00 87.62 71 HIS A CA 1
ATOM 576 C C . HIS A 1 71 ? -10.778 8.098 -1.633 1.00 87.62 71 HIS A C 1
ATOM 578 O O . HIS A 1 71 ? -9.950 7.205 -1.449 1.00 87.62 71 HIS A O 1
ATOM 584 N N . ILE A 1 72 ? -12.008 8.044 -1.130 1.00 89.56 72 ILE A N 1
ATOM 585 C CA . ILE A 1 72 ? -12.540 7.067 -0.195 1.00 89.56 72 ILE A CA 1
ATOM 586 C C . ILE A 1 72 ? -13.784 6.467 -0.836 1.00 89.56 72 ILE A C 1
ATOM 588 O O . ILE A 1 72 ? -14.703 7.195 -1.214 1.00 89.56 72 ILE A O 1
ATOM 592 N N . GLN A 1 73 ? -13.813 5.144 -0.919 1.00 87.94 73 GLN A N 1
ATOM 593 C CA . GLN A 1 73 ? -14.964 4.358 -1.332 1.00 87.94 73 GLN A CA 1
ATOM 594 C C . GLN A 1 73 ? -15.488 3.582 -0.123 1.00 87.94 73 GLN A C 1
ATOM 596 O O . GLN A 1 73 ? -14.717 2.919 0.559 1.00 87.94 73 GLN A O 1
ATOM 601 N N . GLU A 1 74 ? -16.790 3.625 0.150 1.00 85.19 74 GLU A N 1
ATOM 602 C CA . GLU A 1 74 ? -17.384 2.811 1.215 1.00 85.19 74 GLU A CA 1
ATOM 603 C C . GLU A 1 74 ? -18.010 1.537 0.635 1.00 85.19 74 GLU A C 1
ATOM 605 O O . GLU A 1 74 ? -18.803 1.599 -0.307 1.00 85.19 74 GLU A O 1
ATOM 610 N N . ILE A 1 75 ? -17.643 0.376 1.182 1.00 81.06 75 ILE A N 1
ATOM 611 C CA . ILE A 1 75 ? -18.146 -0.939 0.769 1.00 81.06 75 ILE A CA 1
ATOM 612 C C . ILE A 1 75 ? -18.551 -1.697 2.031 1.00 81.06 75 ILE A C 1
ATOM 614 O O . ILE A 1 75 ? -17.722 -1.957 2.896 1.00 81.06 75 ILE A O 1
ATOM 618 N N . ASN A 1 76 ? -19.831 -2.059 2.148 1.00 77.25 76 ASN A N 1
ATOM 619 C CA . ASN A 1 76 ? -20.367 -2.800 3.301 1.00 77.25 76 ASN A CA 1
ATOM 620 C C . ASN A 1 76 ? -20.014 -2.172 4.671 1.00 77.25 76 ASN A C 1
ATOM 622 O O . ASN A 1 76 ? -19.750 -2.892 5.631 1.00 77.25 76 ASN A O 1
ATOM 626 N N . GLY A 1 77 ? -19.989 -0.836 4.760 1.00 80.44 77 GLY A N 1
ATOM 627 C CA . GLY A 1 77 ? -19.647 -0.104 5.987 1.00 80.44 77 GLY A CA 1
ATOM 628 C C . GLY A 1 77 ? -18.146 0.020 6.279 1.00 80.44 77 GLY A C 1
ATOM 629 O O . GLY A 1 77 ? -17.775 0.583 7.305 1.00 80.44 77 GLY A O 1
ATOM 630 N N . VAL A 1 78 ? -17.279 -0.484 5.395 1.00 84.31 78 VAL A N 1
ATOM 631 C CA . VAL A 1 78 ? -15.818 -0.347 5.481 1.00 84.31 78 VAL A CA 1
ATOM 632 C C . VAL A 1 78 ? -15.357 0.765 4.543 1.00 84.31 78 VAL A C 1
ATOM 634 O O . VAL A 1 78 ? -15.803 0.839 3.397 1.00 84.31 78 VAL A O 1
ATOM 637 N N . LYS A 1 79 ? -14.453 1.634 5.009 1.00 90.06 79 LYS A N 1
ATOM 638 C CA . LYS A 1 79 ? -13.891 2.736 4.216 1.00 90.06 79 LYS A CA 1
ATOM 639 C C . LYS A 1 79 ? -12.602 2.304 3.526 1.00 90.06 79 LYS A C 1
ATOM 641 O O . LYS A 1 79 ? -11.595 2.041 4.174 1.00 90.06 79 LYS A O 1
ATOM 646 N N . HIS A 1 80 ? -12.618 2.278 2.203 1.00 90.94 80 HIS A N 1
ATOM 647 C CA . HIS A 1 80 ? -11.485 1.956 1.346 1.00 90.94 80 HIS A CA 1
ATOM 648 C C . HIS A 1 80 ? -10.846 3.259 0.858 1.00 90.94 80 HIS A C 1
ATOM 650 O O . HIS A 1 80 ? -11.397 3.958 0.011 1.00 90.94 80 HIS A O 1
ATOM 656 N N . HIS A 1 81 ? -9.696 3.614 1.422 1.00 93.75 81 HIS A N 1
ATOM 657 C CA . HIS A 1 81 ? -8.923 4.808 1.083 1.00 93.75 81 HIS A CA 1
ATOM 658 C C . HIS A 1 81 ? -7.903 4.467 -0.001 1.00 93.75 81 HIS A C 1
ATOM 660 O O . HIS A 1 81 ? -7.104 3.549 0.175 1.00 93.75 81 HIS A O 1
ATOM 666 N N . HIS A 1 82 ? -7.890 5.211 -1.105 1.00 94.69 82 HIS A N 1
ATOM 667 C CA . HIS A 1 82 ? -6.983 4.960 -2.225 1.00 94.69 82 HIS A CA 1
ATOM 668 C C . HIS A 1 82 ? -5.972 6.094 -2.377 1.00 94.69 82 HIS A C 1
ATOM 670 O O . HIS A 1 82 ? -6.327 7.219 -2.734 1.00 94.69 82 HIS A O 1
ATOM 676 N N . TYR A 1 83 ? -4.702 5.764 -2.150 1.00 97.19 83 TYR A N 1
ATOM 677 C CA . TYR A 1 83 ? -3.585 6.692 -2.228 1.00 97.19 83 TYR A CA 1
ATOM 678 C C . TYR A 1 83 ? -2.598 6.303 -3.327 1.00 97.19 83 TYR A C 1
ATOM 680 O O . TYR A 1 83 ? -2.207 5.146 -3.435 1.00 97.19 83 TYR A O 1
ATOM 688 N N . ILE A 1 84 ? -2.140 7.276 -4.106 1.00 97.25 84 ILE A N 1
ATOM 689 C CA . ILE A 1 84 ? -1.026 7.136 -5.045 1.00 97.25 84 ILE A CA 1
ATOM 690 C C . ILE A 1 84 ? 0.246 7.577 -4.324 1.00 97.25 84 ILE A C 1
ATOM 692 O O . ILE A 1 84 ? 0.349 8.711 -3.858 1.00 97.25 84 ILE A O 1
ATOM 696 N N . VAL A 1 85 ? 1.226 6.688 -4.239 1.00 97.62 85 VAL A N 1
ATOM 697 C CA . VAL A 1 85 ? 2.544 6.988 -3.685 1.00 97.62 85 VAL A CA 1
ATOM 698 C C . VAL A 1 85 ? 3.349 7.776 -4.736 1.00 97.62 85 VAL A C 1
ATOM 700 O O . VAL A 1 85 ? 3.423 7.330 -5.883 1.00 97.62 85 VAL A O 1
ATOM 703 N N . PRO A 1 86 ? 3.951 8.931 -4.392 1.00 97.56 86 PRO A N 1
ATOM 704 C CA . PRO A 1 86 ? 4.737 9.723 -5.341 1.00 97.56 86 PRO A CA 1
ATOM 705 C C . PRO A 1 86 ? 5.985 8.996 -5.862 1.00 97.56 86 PRO A C 1
ATOM 707 O O . PRO A 1 86 ? 6.641 8.276 -5.111 1.00 97.56 86 PRO A O 1
ATOM 710 N N . ASP A 1 87 ? 6.387 9.270 -7.109 1.00 97.38 87 ASP A N 1
ATOM 711 C CA . ASP A 1 87 ? 7.593 8.701 -7.748 1.00 97.38 87 ASP A CA 1
ATOM 712 C C . ASP A 1 87 ? 8.861 8.864 -6.899 1.00 97.38 87 ASP A C 1
ATOM 714 O O . ASP A 1 87 ? 9.717 7.982 -6.868 1.00 97.38 87 ASP A O 1
ATOM 718 N N . SER A 1 88 ? 8.967 9.968 -6.151 1.00 96.62 88 SER A N 1
ATOM 719 C CA . SER A 1 88 ? 10.103 10.253 -5.269 1.00 96.62 88 SER A CA 1
ATOM 720 C C . SER A 1 88 ? 10.309 9.217 -4.161 1.00 96.62 88 SER A C 1
ATOM 722 O O . SER A 1 88 ? 11.401 9.152 -3.592 1.00 96.62 88 SER A O 1
ATOM 724 N N . GLU A 1 89 ? 9.299 8.409 -3.844 1.00 96.81 89 GLU A N 1
ATOM 725 C CA . GLU A 1 89 ? 9.349 7.365 -2.817 1.00 96.81 89 GLU A CA 1
ATOM 726 C C . GLU A 1 89 ? 9.880 6.023 -3.352 1.00 96.81 89 GLU A C 1
ATOM 728 O O . GLU A 1 89 ? 10.085 5.090 -2.573 1.00 96.81 89 GLU A O 1
ATOM 733 N N . PHE A 1 90 ? 10.140 5.910 -4.659 1.00 96.56 90 PHE A N 1
ATOM 734 C CA . PHE A 1 90 ? 10.581 4.677 -5.311 1.00 96.56 90 PHE A CA 1
ATOM 735 C C . PHE A 1 90 ? 12.051 4.728 -5.741 1.00 96.56 90 PHE A C 1
ATOM 737 O O . PHE A 1 90 ? 12.641 5.787 -5.960 1.00 96.56 90 PHE A O 1
ATOM 744 N N . LYS A 1 91 ? 12.664 3.549 -5.820 1.00 95.06 91 LYS A N 1
ATOM 745 C CA . LYS A 1 91 ? 13.974 3.311 -6.433 1.00 95.06 91 LYS A CA 1
ATOM 746 C C . LYS A 1 91 ? 13.840 3.358 -7.961 1.00 95.06 91 LYS A C 1
ATOM 748 O O . LYS A 1 91 ? 12.743 3.232 -8.498 1.00 95.06 91 LYS A O 1
ATOM 753 N N . GLU A 1 92 ? 14.966 3.458 -8.663 1.00 94.00 92 GLU A N 1
ATOM 754 C CA . GLU A 1 92 ? 15.010 3.511 -10.137 1.00 94.00 92 GLU A CA 1
ATOM 755 C C . GLU A 1 92 ? 14.398 2.282 -10.824 1.00 94.00 92 GLU A C 1
ATOM 757 O O . GLU A 1 92 ? 13.989 2.361 -11.973 1.00 94.00 92 GLU A O 1
ATOM 762 N N . ASN A 1 93 ? 14.297 1.161 -10.111 1.00 91.50 93 ASN A N 1
ATOM 763 C CA . ASN A 1 93 ? 13.693 -0.083 -10.580 1.00 91.50 93 ASN A CA 1
ATOM 764 C C . ASN A 1 93 ? 12.213 -0.242 -10.163 1.00 91.50 93 ASN A C 1
ATOM 766 O O . ASN A 1 93 ? 11.652 -1.331 -10.244 1.00 91.50 93 ASN A O 1
ATOM 770 N N . GLY A 1 94 ? 11.566 0.826 -9.681 1.00 92.12 94 GLY A N 1
ATOM 771 C CA . GLY A 1 94 ? 10.131 0.852 -9.370 1.00 92.12 94 GLY A CA 1
ATOM 772 C C . GLY A 1 94 ? 9.728 0.175 -8.052 1.00 92.12 94 GLY A C 1
ATOM 773 O O . GLY A 1 94 ? 8.542 0.144 -7.706 1.00 92.12 94 GLY A O 1
ATOM 774 N N . PHE A 1 95 ? 10.687 -0.346 -7.279 1.00 92.81 95 PHE A N 1
ATOM 775 C CA . PHE A 1 95 ? 10.442 -0.811 -5.911 1.00 92.81 95 PHE A CA 1
ATOM 776 C C . PHE A 1 95 ? 10.388 0.365 -4.935 1.00 92.81 95 PHE A C 1
ATOM 778 O O . PHE A 1 95 ? 11.129 1.339 -5.079 1.00 92.81 95 PHE A O 1
ATOM 785 N N . LEU A 1 96 ? 9.546 0.268 -3.903 1.00 94.88 96 LEU A N 1
ATOM 786 C CA . LEU A 1 96 ? 9.492 1.277 -2.845 1.00 94.88 96 LEU A CA 1
ATOM 787 C C . LEU A 1 96 ? 10.863 1.388 -2.151 1.00 94.88 96 LEU A C 1
ATOM 789 O O . LEU A 1 96 ? 11.540 0.383 -1.907 1.00 94.88 96 LEU A O 1
ATOM 793 N N . LYS A 1 97 ? 11.296 2.606 -1.817 1.00 94.50 97 LYS A N 1
ATOM 794 C CA . LYS A 1 97 ? 12.510 2.808 -1.017 1.00 94.50 97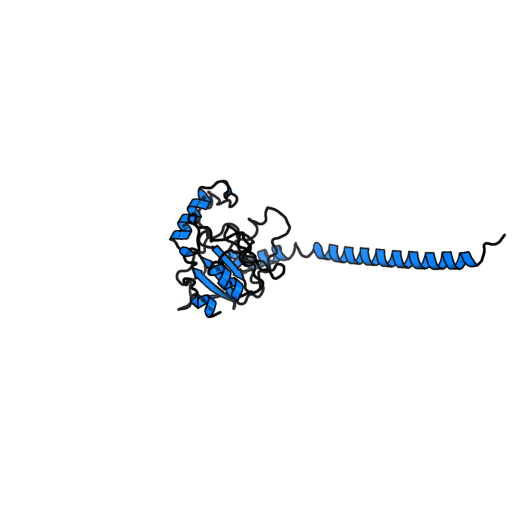 LYS A CA 1
ATOM 795 C C . LYS A 1 97 ? 12.363 2.119 0.338 1.00 94.50 97 LYS A C 1
ATOM 797 O O . LYS A 1 97 ? 11.317 2.201 0.974 1.00 94.50 97 LYS A O 1
ATOM 802 N N . ASN A 1 98 ? 13.443 1.469 0.771 1.00 89.56 98 ASN A N 1
ATOM 803 C CA . ASN A 1 98 ? 13.519 0.723 2.030 1.00 89.56 98 ASN A CA 1
ATOM 804 C C . ASN A 1 98 ? 12.471 -0.401 2.188 1.00 89.56 98 ASN A C 1
ATOM 806 O O . ASN A 1 98 ? 12.112 -0.771 3.306 1.00 89.56 98 ASN A O 1
ATOM 810 N N . ASN A 1 99 ? 11.983 -0.957 1.075 1.00 87.06 99 ASN A N 1
ATOM 811 C CA . ASN A 1 99 ? 11.222 -2.199 1.112 1.00 87.06 99 ASN A CA 1
ATOM 812 C C . ASN A 1 99 ? 12.058 -3.341 1.715 1.00 87.06 99 ASN A C 1
ATOM 814 O O . ASN A 1 99 ? 13.282 -3.344 1.618 1.00 87.06 99 ASN A O 1
ATOM 818 N N . CYS A 1 100 ? 11.389 -4.319 2.319 1.00 84.81 100 CYS A N 1
ATOM 819 C CA . CYS A 1 100 ? 11.985 -5.468 3.003 1.00 84.81 100 CYS A CA 1
ATOM 820 C C . CYS A 1 100 ? 12.882 -5.126 4.211 1.00 84.81 100 CYS A C 1
ATOM 822 O O . CYS A 1 100 ? 13.552 -6.012 4.747 1.00 84.81 100 CYS A O 1
ATOM 824 N N . ASP A 1 101 ? 12.834 -3.888 4.712 1.00 83.94 101 ASP A N 1
ATOM 825 C CA . ASP A 1 101 ? 13.595 -3.429 5.875 1.00 83.94 101 ASP A CA 1
ATOM 826 C C . ASP A 1 101 ? 12.687 -2.994 7.033 1.00 83.94 101 ASP A C 1
ATOM 828 O O . ASP A 1 101 ? 11.555 -2.573 6.849 1.00 83.94 101 ASP A O 1
ATOM 832 N N . SER A 1 102 ? 13.175 -3.072 8.276 1.00 85.19 102 SER A N 1
ATOM 833 C CA . SER A 1 102 ? 12.484 -2.457 9.424 1.00 85.19 102 SER A CA 1
ATOM 834 C C . SER A 1 102 ? 12.934 -1.005 9.594 1.00 85.19 102 SER A C 1
ATOM 836 O O . SER A 1 102 ? 13.853 -0.723 10.365 1.00 85.19 102 SER A O 1
ATOM 838 N N . VAL A 1 103 ? 12.308 -0.088 8.851 1.00 88.44 103 VAL A N 1
ATOM 839 C CA . VAL A 1 103 ? 12.816 1.286 8.677 1.00 88.44 103 VAL A CA 1
ATOM 840 C C . VAL A 1 103 ? 12.800 2.153 9.934 1.00 88.44 103 VAL A C 1
ATOM 842 O O . VAL A 1 103 ? 13.622 3.046 10.051 1.00 88.44 103 VAL A O 1
ATOM 845 N N . PHE A 1 104 ? 11.936 1.866 10.911 1.00 88.12 104 PHE A N 1
ATOM 846 C CA . PHE A 1 104 ? 11.883 2.625 12.174 1.00 88.12 104 PHE A CA 1
ATOM 847 C C . PHE A 1 104 ? 12.836 2.098 13.254 1.00 88.12 104 PHE A C 1
ATOM 849 O O . PHE A 1 104 ? 12.830 2.590 14.379 1.00 88.12 104 PHE A O 1
ATOM 856 N N . GLN A 1 105 ? 13.600 1.048 12.953 1.00 81.31 105 GLN A N 1
ATOM 857 C CA . GLN A 1 105 ? 14.575 0.452 13.873 1.00 81.31 105 GLN A CA 1
ATOM 858 C C . GLN A 1 105 ? 16.019 0.652 13.400 1.00 81.31 105 GLN A C 1
ATOM 860 O O . GLN A 1 105 ? 16.938 0.099 13.996 1.00 81.31 105 GLN A O 1
ATOM 865 N N . ARG A 1 106 ? 16.207 1.390 12.305 1.00 76.00 106 ARG A N 1
ATOM 866 C CA . ARG A 1 106 ? 17.491 1.663 11.657 1.00 76.00 106 ARG A CA 1
ATOM 867 C C . ARG A 1 106 ? 17.560 3.150 11.313 1.00 76.00 106 ARG A C 1
ATOM 869 O O . ARG A 1 106 ? 16.524 3.803 11.254 1.00 76.00 106 ARG A O 1
ATOM 876 N N . ASP A 1 107 ? 18.745 3.653 10.985 1.00 83.12 107 ASP A N 1
ATOM 877 C CA . ASP A 1 107 ? 18.975 5.052 10.577 1.00 83.12 107 ASP A CA 1
ATOM 878 C C . ASP A 1 107 ? 18.492 5.365 9.140 1.00 83.12 107 ASP A C 1
ATOM 880 O O . ASP A 1 107 ? 19.044 6.213 8.440 1.00 83.12 107 ASP A O 1
ATOM 884 N N . LEU A 1 108 ? 17.469 4.650 8.662 1.00 87.81 108 LEU A N 1
ATOM 885 C CA . LEU A 1 108 ? 16.881 4.839 7.339 1.00 87.81 108 LEU A CA 1
ATOM 886 C C . LEU A 1 108 ? 15.769 5.886 7.409 1.00 87.81 108 LEU A C 1
ATOM 888 O O . LEU A 1 108 ? 14.937 5.871 8.314 1.00 87.81 108 LEU A O 1
ATOM 892 N N . LYS A 1 109 ? 15.699 6.768 6.407 1.00 89.56 109 LYS A N 1
ATOM 893 C CA . LYS A 1 109 ? 14.590 7.720 6.288 1.00 89.56 109 LYS A CA 1
ATOM 894 C C . LYS A 1 109 ? 13.330 6.985 5.796 1.00 89.56 109 LYS A C 1
ATOM 896 O O . LYS A 1 109 ? 13.357 6.489 4.668 1.00 89.56 109 LYS A O 1
ATOM 901 N N . PRO A 1 110 ? 12.239 6.905 6.583 1.00 93.50 110 PRO A N 1
ATOM 902 C CA . PRO A 1 110 ? 11.007 6.248 6.154 1.00 93.50 110 PRO A CA 1
ATOM 903 C C . PRO A 1 110 ? 10.355 7.003 4.989 1.00 93.50 110 PRO A C 1
ATOM 905 O O . PRO A 1 110 ? 10.474 8.224 4.883 1.00 93.50 110 PRO A O 1
ATOM 908 N N . THR A 1 111 ? 9.648 6.266 4.135 1.00 95.56 111 THR A N 1
ATOM 909 C CA . THR A 1 111 ? 8.820 6.840 3.066 1.00 95.56 111 THR A CA 1
ATOM 910 C C . THR A 1 111 ? 7.559 7.492 3.632 1.00 95.56 111 THR A C 1
ATOM 912 O O . THR A 1 111 ? 7.192 7.256 4.793 1.00 95.56 111 THR A O 1
ATOM 915 N N . LEU A 1 112 ? 6.849 8.270 2.809 1.00 96.94 112 LEU A N 1
ATOM 916 C CA . LEU A 1 112 ? 5.525 8.800 3.167 1.00 96.94 112 LEU A CA 1
ATOM 917 C C . LEU A 1 112 ? 4.555 7.669 3.531 1.00 96.94 112 LEU A C 1
ATOM 919 O O . LEU A 1 112 ? 3.898 7.734 4.565 1.00 96.94 112 LEU A O 1
ATOM 923 N N . MET A 1 113 ? 4.532 6.587 2.747 1.00 96.19 113 MET A N 1
ATOM 924 C CA . MET A 1 113 ? 3.698 5.413 3.025 1.00 96.19 113 MET A CA 1
ATOM 925 C C . MET A 1 113 ? 4.032 4.782 4.387 1.00 96.19 113 MET A C 1
ATOM 927 O O . MET A 1 113 ? 3.130 4.525 5.185 1.00 96.19 113 MET A O 1
ATOM 931 N N . HIS A 1 114 ? 5.316 4.559 4.694 1.00 95.56 114 HIS A N 1
ATOM 932 C CA . HIS A 1 114 ? 5.703 4.003 5.994 1.00 95.56 114 HIS A CA 1
ATOM 933 C C . HIS A 1 114 ? 5.322 4.925 7.154 1.00 95.56 114 HIS A C 1
ATOM 935 O O . HIS A 1 114 ? 4.865 4.442 8.190 1.00 95.56 114 HIS A O 1
ATOM 941 N N . SER A 1 115 ? 5.502 6.234 6.982 1.00 96.19 115 SER A N 1
ATOM 942 C CA . SER A 1 115 ? 5.162 7.249 7.983 1.00 96.19 115 SER A CA 1
ATOM 943 C C . SER A 1 115 ? 3.653 7.332 8.221 1.00 96.19 115 SER A C 1
ATOM 945 O O . SER A 1 115 ? 3.219 7.350 9.371 1.00 96.19 115 SER A O 1
ATOM 947 N N . PHE A 1 116 ? 2.853 7.267 7.155 1.00 96.75 116 PHE A N 1
ATOM 948 C CA . PHE A 1 116 ? 1.394 7.196 7.221 1.00 96.75 116 PHE A CA 1
ATOM 949 C C . PHE A 1 116 ? 0.932 5.976 8.030 1.00 96.75 116 PHE A C 1
ATOM 951 O O . PHE A 1 116 ? 0.199 6.105 9.007 1.00 96.75 116 PHE A O 1
ATOM 958 N N . ILE A 1 117 ? 1.436 4.781 7.703 1.00 94.88 117 ILE A N 1
ATOM 959 C CA . ILE A 1 117 ? 1.074 3.551 8.426 1.00 94.88 117 ILE A CA 1
ATOM 960 C C . ILE A 1 117 ? 1.542 3.607 9.886 1.00 94.88 117 ILE A C 1
ATOM 962 O O . ILE A 1 117 ? 0.833 3.158 10.782 1.00 94.88 117 ILE A O 1
ATOM 966 N N . LYS A 1 118 ? 2.720 4.180 10.155 1.00 93.62 118 LYS A N 1
ATOM 967 C CA . LYS A 1 118 ? 3.242 4.355 11.519 1.00 93.62 118 LYS A CA 1
ATOM 968 C C . LYS A 1 118 ? 2.356 5.253 12.377 1.00 93.62 118 LYS A C 1
ATOM 970 O O . LYS A 1 118 ? 2.250 5.020 13.580 1.00 93.62 118 LYS A O 1
ATOM 975 N N . LYS A 1 119 ? 1.739 6.265 11.769 1.00 94.12 119 LYS A N 1
ATOM 976 C CA . LYS A 1 119 ? 0.784 7.154 12.427 1.0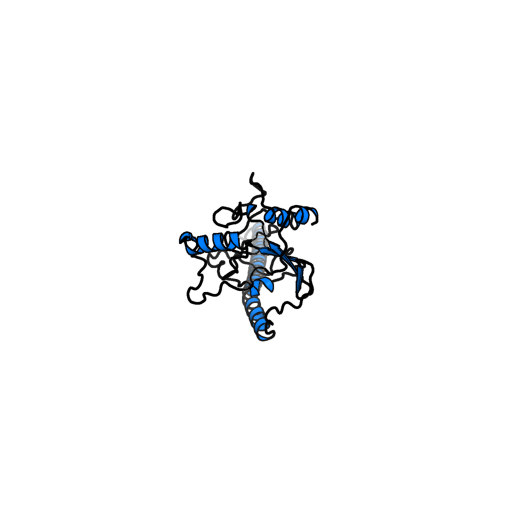0 94.12 119 LYS A CA 1
ATOM 977 C C . LYS A 1 119 ? -0.509 6.413 12.783 1.00 94.12 119 LYS A C 1
ATOM 979 O O . LYS A 1 119 ? -0.962 6.530 13.916 1.00 94.12 119 LYS A O 1
ATOM 984 N N . LEU A 1 120 ? -1.025 5.584 11.870 1.00 91.94 120 LEU A N 1
ATOM 985 C CA . LEU A 1 120 ? -2.180 4.708 12.125 1.00 91.94 120 LEU A CA 1
ATOM 986 C C . LEU A 1 120 ? -1.890 3.640 13.189 1.00 91.94 120 LEU A C 1
ATOM 988 O O . LEU A 1 120 ? -2.736 3.327 14.021 1.00 91.94 120 LEU A O 1
ATOM 992 N N . ASN A 1 121 ? -0.691 3.059 13.154 1.00 90.44 121 ASN A N 1
ATOM 993 C CA . ASN A 1 121 ? -0.253 2.025 14.078 1.00 90.44 121 ASN A CA 1
ATOM 994 C C . ASN A 1 121 ? 1.169 2.309 14.589 1.00 90.44 121 ASN A C 1
ATOM 996 O O . ASN A 1 121 ? 2.156 1.945 13.934 1.00 90.44 121 ASN A O 1
ATOM 1000 N N . PRO A 1 122 ? 1.301 2.847 15.815 1.00 90.50 122 PRO A N 1
ATOM 1001 C CA . PRO A 1 122 ? 2.595 3.128 16.432 1.00 90.50 122 PRO A CA 1
ATOM 1002 C C . PRO A 1 122 ? 3.510 1.906 16.593 1.00 90.50 122 PRO A C 1
ATOM 1004 O O . PRO A 1 122 ? 4.721 2.068 16.749 1.00 90.50 122 PRO A O 1
ATOM 1007 N N . ASN A 1 123 ? 2.988 0.680 16.518 1.00 88.62 123 ASN A N 1
ATOM 1008 C CA . ASN A 1 123 ? 3.785 -0.545 16.607 1.00 88.62 123 ASN A CA 1
ATOM 1009 C C . ASN A 1 123 ? 4.330 -1.024 15.252 1.00 88.62 123 ASN A C 1
ATOM 1011 O O . ASN A 1 123 ? 5.183 -1.918 15.222 1.00 88.62 123 ASN A O 1
ATOM 1015 N N . TYR A 1 124 ? 3.901 -0.416 14.140 1.00 89.62 124 TYR A N 1
ATOM 1016 C CA . TYR A 1 124 ? 4.424 -0.719 12.813 1.00 89.62 124 TYR A CA 1
ATOM 1017 C C . TYR A 1 124 ? 5.938 -0.474 12.759 1.00 89.62 124 TYR A C 1
ATOM 1019 O O . TYR A 1 124 ? 6.453 0.557 13.210 1.00 89.62 124 TYR A O 1
ATOM 1027 N N . ARG A 1 125 ? 6.680 -1.454 12.235 1.00 87.31 125 ARG A N 1
ATOM 1028 C CA . ARG A 1 125 ? 8.155 -1.421 12.185 1.00 87.31 125 ARG A CA 1
ATOM 1029 C C . ARG A 1 125 ? 8.726 -1.053 10.823 1.00 87.31 125 ARG A C 1
ATOM 1031 O O . ARG A 1 125 ? 9.942 -0.920 10.721 1.00 87.31 125 ARG A O 1
ATOM 1038 N N . GLY A 1 126 ? 7.875 -0.838 9.820 1.00 87.81 126 GLY A N 1
ATOM 1039 C CA . GLY A 1 126 ? 8.326 -0.334 8.527 1.00 87.81 126 GLY A CA 1
ATOM 1040 C C . GLY A 1 126 ? 8.628 -1.391 7.472 1.00 87.81 126 GLY A C 1
ATOM 1041 O O . GLY A 1 126 ? 9.164 -1.038 6.439 1.00 87.81 126 GLY A O 1
ATOM 1042 N N . TRP A 1 127 ? 8.309 -2.665 7.713 1.00 89.56 127 TRP A N 1
ATOM 1043 C CA . TRP A 1 127 ? 8.581 -3.727 6.741 1.00 89.56 127 TRP A CA 1
ATOM 1044 C C . TRP A 1 127 ? 7.431 -3.859 5.737 1.00 89.56 127 TRP A C 1
ATOM 1046 O O . TRP A 1 127 ? 6.260 -3.910 6.138 1.00 89.56 127 TRP A O 1
ATOM 1056 N N . ILE A 1 128 ? 7.781 -3.934 4.453 1.00 89.56 128 ILE A N 1
ATOM 1057 C CA . ILE A 1 128 ? 6.886 -4.238 3.329 1.00 89.56 128 ILE A CA 1
ATOM 1058 C C . ILE A 1 128 ? 7.556 -5.237 2.385 1.00 89.56 128 ILE A C 1
ATOM 1060 O O . ILE A 1 128 ? 8.775 -5.179 2.219 1.00 89.56 128 ILE A O 1
ATOM 1064 N N . CYS A 1 129 ? 6.782 -6.131 1.775 1.00 85.94 129 CYS A N 1
ATOM 1065 C CA . CYS A 1 129 ? 7.313 -7.069 0.793 1.00 85.94 129 CYS A CA 1
ATOM 1066 C C . CYS A 1 129 ? 7.784 -6.340 -0.478 1.00 85.94 129 CYS A C 1
ATOM 1068 O O . CYS A 1 129 ? 7.465 -5.176 -0.726 1.00 85.94 129 CYS A O 1
ATOM 1070 N N . TRP A 1 130 ? 8.595 -7.012 -1.288 1.00 84.69 130 TRP A N 1
ATOM 1071 C CA . TRP A 1 130 ? 9.015 -6.517 -2.598 1.00 84.69 130 TRP A CA 1
ATOM 1072 C C . TRP A 1 130 ? 7.911 -6.686 -3.659 1.00 84.69 130 TRP A C 1
ATOM 1074 O O . TRP A 1 130 ? 7.934 -5.996 -4.681 1.00 84.69 130 TRP A O 1
ATOM 1084 N N . THR A 1 131 ? 6.933 -7.566 -3.422 1.00 84.56 131 THR A N 1
ATOM 1085 C CA . THR A 1 131 ? 5.723 -7.725 -4.240 1.00 84.56 131 THR A CA 1
ATOM 1086 C C . THR A 1 131 ? 4.534 -7.000 -3.604 1.00 84.56 131 THR A C 1
ATOM 1088 O O . THR A 1 131 ? 4.590 -6.660 -2.418 1.00 84.56 131 THR A O 1
ATOM 1091 N N . PRO A 1 132 ? 3.454 -6.739 -4.366 1.00 89.31 132 PRO A N 1
ATOM 1092 C CA . PRO A 1 132 ? 2.224 -6.212 -3.793 1.00 89.31 132 PRO A CA 1
ATOM 1093 C C . PRO A 1 132 ? 1.700 -7.143 -2.697 1.00 89.31 132 PRO A C 1
ATOM 1095 O O . PRO A 1 132 ? 1.414 -8.317 -2.940 1.00 89.31 132 PRO A O 1
ATOM 1098 N N . SER A 1 133 ? 1.583 -6.609 -1.489 1.00 88.69 133 SER A N 1
ATOM 1099 C CA . SER A 1 133 ? 1.306 -7.395 -0.290 1.00 88.69 133 SER A CA 1
ATOM 1100 C C . SER A 1 133 ? 0.300 -6.707 0.628 1.00 88.69 133 SER A C 1
ATOM 1102 O O . SER A 1 133 ? -0.085 -5.556 0.414 1.00 88.69 133 SER A O 1
ATOM 1104 N N . PHE A 1 134 ? -0.130 -7.398 1.677 1.00 89.94 134 PHE A N 1
ATOM 1105 C CA . PHE A 1 134 ? -0.985 -6.844 2.721 1.00 89.94 134 PHE A CA 1
ATOM 1106 C C . PHE A 1 134 ? -0.496 -7.213 4.125 1.00 89.94 134 PHE A C 1
ATOM 1108 O O . PHE A 1 134 ? 0.397 -8.050 4.289 1.00 89.94 134 PHE A O 1
ATOM 1115 N N . ASN A 1 135 ? -1.030 -6.548 5.154 1.00 88.94 135 ASN A N 1
ATOM 1116 C CA . ASN A 1 135 ? -0.722 -6.881 6.543 1.00 88.94 135 ASN A CA 1
ATOM 1117 C C . ASN A 1 135 ? -1.680 -7.904 7.144 1.00 88.94 135 ASN A C 1
ATOM 1119 O O . ASN A 1 135 ? -2.895 -7.738 7.127 1.00 88.94 135 ASN A O 1
ATOM 1123 N N . GLU A 1 136 ? -1.097 -8.900 7.796 1.00 77.94 136 GLU A N 1
ATOM 1124 C CA . GLU A 1 136 ? -1.838 -9.898 8.558 1.00 77.94 136 GLU A CA 1
ATOM 1125 C C . GLU A 1 136 ? -2.040 -9.489 10.003 1.00 77.94 136 GLU A C 1
ATOM 1127 O O . GLU A 1 136 ? -1.312 -8.648 10.541 1.00 77.94 136 GLU A O 1
ATOM 1132 N N . ASN A 1 137 ? -2.977 -10.155 10.670 1.00 71.44 137 ASN A N 1
ATOM 1133 C CA . ASN A 1 137 ? -3.146 -10.052 12.109 1.00 71.44 137 ASN A CA 1
ATOM 1134 C C . ASN A 1 137 ? -2.043 -10.835 12.851 1.00 71.44 137 ASN A C 1
ATOM 1136 O O . ASN A 1 137 ? -2.284 -11.909 13.394 1.00 71.44 137 ASN A O 1
ATOM 1140 N N . ASN A 1 138 ? -0.810 -10.309 12.854 1.00 62.19 138 ASN A N 1
ATOM 1141 C CA . ASN A 1 138 ? 0.333 -10.970 13.487 1.00 62.19 138 ASN A CA 1
ATOM 1142 C C . ASN A 1 138 ? 1.063 -10.056 14.503 1.00 62.19 138 ASN A C 1
ATOM 1144 O O . ASN A 1 138 ? 1.573 -8.977 14.172 1.00 62.19 138 ASN A O 1
ATOM 1148 N N . ASN A 1 139 ? 1.100 -10.504 15.767 1.00 59.22 139 ASN A N 1
ATOM 1149 C CA . ASN A 1 139 ? 1.935 -10.033 16.886 1.00 59.22 139 ASN A CA 1
ATOM 1150 C C . ASN A 1 139 ? 2.177 -8.507 16.993 1.00 59.22 139 ASN A C 1
ATOM 1152 O O . ASN A 1 139 ? 3.319 -8.060 17.149 1.00 59.22 139 ASN A O 1
ATOM 1156 N N . ASN A 1 140 ? 1.107 -7.704 16.924 1.00 61.03 140 ASN A N 1
ATOM 1157 C CA . ASN A 1 140 ? 1.062 -6.234 17.072 1.00 61.03 140 ASN A CA 1
ATOM 1158 C C . ASN A 1 140 ? 1.920 -5.409 16.091 1.00 61.03 140 ASN A C 1
ATOM 1160 O O . ASN A 1 140 ? 1.851 -4.184 16.113 1.00 61.03 140 ASN A O 1
ATOM 1164 N N . LYS A 1 141 ? 2.727 -6.030 15.223 1.00 70.62 141 LYS A N 1
ATOM 1165 C CA . LYS A 1 141 ? 3.680 -5.331 14.338 1.00 70.62 141 LYS A CA 1
ATOM 1166 C C . LYS A 1 141 ? 3.130 -5.078 12.933 1.00 70.62 141 LYS A C 1
ATOM 1168 O O . LYS A 1 141 ? 3.782 -4.332 12.203 1.00 70.62 141 LYS A O 1
ATOM 1173 N N . LEU A 1 142 ? 1.990 -5.701 12.590 1.00 74.25 142 LEU A N 1
ATOM 1174 C CA . LEU A 1 142 ? 1.195 -5.551 11.355 1.00 74.25 142 LEU A CA 1
ATOM 1175 C C . LEU A 1 142 ? 2.047 -5.168 10.129 1.00 74.25 142 LEU A C 1
ATOM 1177 O O . LEU A 1 142 ? 1.828 -4.142 9.488 1.00 74.25 142 LEU A O 1
ATOM 1181 N N . LYS A 1 143 ? 3.086 -5.962 9.845 1.00 83.81 143 LYS A N 1
ATOM 1182 C CA . LYS A 1 143 ? 3.942 -5.761 8.667 1.00 83.81 143 LYS A CA 1
ATOM 1183 C C . LYS A 1 143 ? 3.121 -6.032 7.409 1.00 83.81 143 LYS A C 1
ATOM 1185 O O . LYS A 1 143 ? 2.301 -6.939 7.439 1.00 83.81 143 LYS A O 1
ATOM 1190 N N . ILE A 1 144 ? 3.383 -5.323 6.312 1.00 87.31 144 ILE A N 1
ATOM 1191 C CA . ILE A 1 144 ? 2.722 -5.592 5.025 1.00 87.31 144 ILE A CA 1
ATOM 1192 C C . ILE A 1 144 ? 3.518 -6.681 4.300 1.00 87.31 144 ILE A C 1
ATOM 1194 O O . ILE A 1 144 ? 4.388 -6.378 3.481 1.00 87.31 144 ILE A O 1
ATOM 1198 N N . MET A 1 145 ? 3.296 -7.944 4.665 1.00 84.75 145 MET A N 1
ATOM 1199 C CA . MET A 1 145 ? 4.185 -9.036 4.265 1.00 84.75 145 MET A CA 1
ATOM 1200 C C . MET A 1 145 ? 3.604 -10.158 3.448 1.00 84.75 145 MET A C 1
ATOM 1202 O O . MET A 1 145 ? 4.358 -10.784 2.710 1.00 84.75 145 MET A O 1
ATOM 1206 N N . THR A 1 146 ? 2.302 -10.357 3.506 1.00 83.81 146 THR A N 1
ATOM 1207 C CA . THR A 1 146 ? 1.701 -11.475 2.794 1.00 83.81 146 THR A CA 1
ATOM 1208 C C . THR A 1 146 ? 1.432 -11.057 1.374 1.00 83.81 146 THR A C 1
ATOM 1210 O O . THR A 1 146 ? 0.720 -10.082 1.128 1.00 83.81 146 THR A O 1
ATOM 1213 N N . GLU A 1 147 ? 2.082 -11.743 0.445 1.00 83.94 147 GLU A N 1
ATOM 1214 C CA . GLU A 1 147 ? 1.988 -11.440 -0.973 1.00 83.94 147 GLU A CA 1
ATOM 1215 C C . GLU A 1 147 ? 0.585 -11.753 -1.495 1.00 83.94 147 GLU A C 1
ATOM 1217 O O . GLU A 1 147 ? -0.074 -12.704 -1.071 1.00 83.94 147 GLU A O 1
ATOM 1222 N N . ILE A 1 148 ? 0.115 -10.926 -2.422 1.00 82.06 148 ILE A N 1
ATOM 1223 C CA . ILE A 1 148 ? -1.161 -11.140 -3.092 1.00 82.06 148 ILE A CA 1
ATOM 1224 C C . ILE A 1 148 ? -0.897 -11.999 -4.326 1.00 82.06 148 ILE A C 1
ATOM 1226 O O . ILE A 1 148 ? -0.099 -11.629 -5.188 1.00 82.06 148 ILE A O 1
ATOM 1230 N N . LYS A 1 149 ? -1.616 -13.114 -4.447 1.00 79.25 149 LYS A N 1
ATOM 1231 C CA . LYS A 1 149 ? -1.605 -13.982 -5.621 1.00 79.25 149 LYS A CA 1
ATOM 1232 C C . LYS A 1 149 ? -2.053 -13.206 -6.849 1.00 79.25 149 LYS A C 1
ATOM 1234 O O . LYS A 1 149 ? -3.150 -12.647 -6.885 1.00 79.25 149 LYS A O 1
ATOM 1239 N N . HIS A 1 150 ? -1.196 -13.236 -7.866 1.00 76.69 150 HIS A N 1
ATOM 1240 C CA . HIS A 1 150 ? -1.357 -12.529 -9.130 1.00 76.69 150 HIS A CA 1
ATOM 1241 C C . HIS A 1 150 ? -1.877 -11.089 -8.921 1.00 76.69 150 HIS A C 1
ATOM 1243 O O . HIS A 1 150 ? -3.012 -10.766 -9.268 1.00 76.69 150 HIS A O 1
ATOM 1249 N N . PRO A 1 151 ? -1.075 -10.195 -8.338 1.00 80.69 151 PRO A N 1
ATOM 1250 C CA . PRO A 1 151 ? -1.566 -8.890 -7.933 1.00 80.69 151 PRO A CA 1
ATOM 1251 C C . PRO A 1 151 ? -1.699 -7.910 -9.107 1.00 80.69 151 PRO A C 1
ATOM 1253 O O . PRO A 1 151 ? -1.022 -8.071 -10.131 1.00 80.69 151 PRO A O 1
ATOM 1256 N N . PRO A 1 152 ? -2.486 -6.832 -8.947 1.00 84.81 152 PRO A N 1
ATOM 1257 C CA . PRO A 1 152 ? -2.318 -5.632 -9.756 1.00 84.81 152 PRO A CA 1
ATOM 1258 C C . PRO A 1 152 ? -0.898 -5.088 -9.548 1.00 84.81 152 PRO A C 1
ATOM 1260 O O . PRO A 1 152 ? -0.510 -4.755 -8.431 1.00 84.81 152 PRO A O 1
ATOM 1263 N N . LEU A 1 153 ? -0.074 -5.026 -10.597 1.00 85.88 153 LEU A N 1
ATOM 1264 C CA . LEU A 1 153 ? 1.331 -4.599 -10.450 1.00 85.88 153 LEU A CA 1
ATOM 1265 C C . LEU A 1 153 ? 1.475 -3.087 -10.201 1.00 85.88 153 LEU A C 1
ATOM 1267 O O . LEU A 1 153 ? 2.545 -2.607 -9.826 1.00 85.88 153 LEU A O 1
ATOM 1271 N N . ASP A 1 154 ? 0.407 -2.319 -10.384 1.00 89.94 154 ASP A N 1
ATOM 1272 C CA . ASP A 1 154 ? 0.303 -0.931 -9.944 1.00 89.94 154 ASP A CA 1
ATOM 1273 C C . ASP A 1 154 ? 0.007 -0.810 -8.440 1.00 89.94 154 ASP A C 1
ATOM 1275 O O . ASP A 1 154 ? 0.103 0.284 -7.902 1.00 89.94 154 ASP A O 1
ATOM 1279 N N . LEU A 1 155 ? -0.277 -1.895 -7.716 1.00 92.75 155 LEU A N 1
ATOM 1280 C CA . LEU A 1 155 ? -0.449 -1.885 -6.260 1.00 92.75 155 LEU A CA 1
ATOM 1281 C C . LEU A 1 155 ? 0.899 -2.026 -5.542 1.00 92.75 155 LEU A C 1
ATOM 1283 O O . LEU A 1 155 ? 1.650 -2.959 -5.798 1.00 92.75 155 LEU A O 1
ATOM 1287 N N . VAL A 1 156 ? 1.217 -1.144 -4.601 1.00 94.69 156 VAL A N 1
ATOM 1288 C CA . VAL A 1 156 ? 2.373 -1.293 -3.698 1.00 94.69 156 VAL A CA 1
ATOM 1289 C C . VAL A 1 156 ? 2.019 -2.213 -2.536 1.00 94.69 156 VAL A C 1
ATOM 1291 O O . VAL A 1 156 ? 2.767 -3.133 -2.227 1.00 94.69 156 VAL A O 1
ATOM 1294 N N . GLY A 1 157 ? 0.869 -1.981 -1.909 1.00 93.88 157 GLY A N 1
ATOM 1295 C CA . GLY A 1 157 ? 0.356 -2.837 -0.852 1.00 93.88 157 GLY A CA 1
ATOM 1296 C C . GLY A 1 157 ? -0.945 -2.321 -0.253 1.00 93.88 157 GLY A C 1
ATOM 1297 O O . GLY A 1 157 ? -1.395 -1.213 -0.559 1.00 93.88 157 GLY A O 1
ATOM 1298 N N . ILE A 1 158 ? -1.544 -3.141 0.603 1.00 93.31 158 ILE A N 1
ATOM 1299 C CA . ILE A 1 158 ? -2.799 -2.859 1.302 1.00 93.31 158 ILE A CA 1
ATOM 1300 C C . ILE A 1 158 ? -2.538 -2.885 2.805 1.00 93.31 158 ILE A C 1
ATOM 1302 O O . ILE A 1 158 ? -1.894 -3.798 3.319 1.00 93.31 158 ILE A O 1
ATOM 1306 N N . TYR A 1 159 ? -3.048 -1.887 3.518 1.00 93.31 159 TYR A N 1
ATOM 1307 C CA . TYR A 1 159 ? -3.004 -1.845 4.970 1.00 93.31 159 TYR A CA 1
ATOM 1308 C C . TYR A 1 159 ? -4.414 -1.862 5.566 1.00 93.31 159 TYR A C 1
ATOM 1310 O O . TYR A 1 159 ? -5.229 -0.992 5.278 1.00 93.31 159 TYR A O 1
ATOM 1318 N N . PHE A 1 160 ? -4.688 -2.834 6.423 1.00 91.62 160 PHE A N 1
ATOM 1319 C CA . PHE A 1 160 ? -5.899 -2.965 7.220 1.00 91.62 160 PHE A CA 1
ATOM 1320 C C . PHE A 1 160 ? -5.607 -2.454 8.631 1.00 91.62 160 PHE A C 1
ATOM 1322 O O . PHE A 1 160 ? -4.709 -2.979 9.299 1.00 91.62 160 PHE A O 1
ATOM 1329 N N . ASP A 1 161 ? -6.360 -1.457 9.101 1.00 87.69 161 ASP A N 1
ATOM 1330 C CA . ASP A 1 161 ? -6.139 -0.816 10.409 1.00 87.69 161 ASP A CA 1
ATOM 1331 C C . ASP A 1 161 ? -6.152 -1.802 11.592 1.00 87.69 161 ASP A C 1
ATOM 1333 O O . ASP A 1 161 ? -5.337 -1.684 12.509 1.00 87.69 161 ASP A O 1
ATOM 1337 N N . LYS A 1 162 ? -7.012 -2.822 11.526 1.00 80.31 162 LYS A N 1
ATOM 1338 C CA . LYS A 1 162 ? -7.138 -3.916 12.504 1.00 80.31 162 LYS A CA 1
ATOM 1339 C C . LYS A 1 162 ? -6.596 -5.265 11.995 1.00 80.31 162 LYS A C 1
ATOM 1341 O O . LYS A 1 162 ? -6.897 -6.315 12.565 1.00 80.31 162 LYS A O 1
ATOM 1346 N N . GLY A 1 163 ? -5.790 -5.246 10.930 1.00 75.69 163 GLY A N 1
ATOM 1347 C CA . GLY A 1 163 ? -5.262 -6.446 10.267 1.00 75.69 163 GLY A CA 1
ATOM 1348 C C . GLY A 1 163 ? -6.303 -7.217 9.442 1.00 75.69 163 GLY A C 1
ATOM 1349 O O . GLY A 1 163 ? -7.455 -6.800 9.314 1.00 75.69 163 GLY A O 1
ATOM 1350 N N . THR A 1 164 ? -5.894 -8.353 8.873 1.00 71.94 164 THR A N 1
ATOM 1351 C CA . THR A 1 164 ? -6.772 -9.291 8.143 1.00 71.94 164 THR A CA 1
ATOM 1352 C C . THR A 1 164 ? -7.101 -10.533 8.961 1.00 71.94 164 THR A C 1
ATOM 1354 O O . THR A 1 164 ? -6.403 -10.863 9.916 1.00 71.94 164 THR A O 1
ATOM 1357 N N . ARG A 1 165 ? -8.152 -11.263 8.563 1.00 66.88 165 ARG A N 1
ATOM 1358 C CA . ARG A 1 165 ? -8.471 -12.581 9.151 1.00 66.88 165 ARG A CA 1
ATOM 1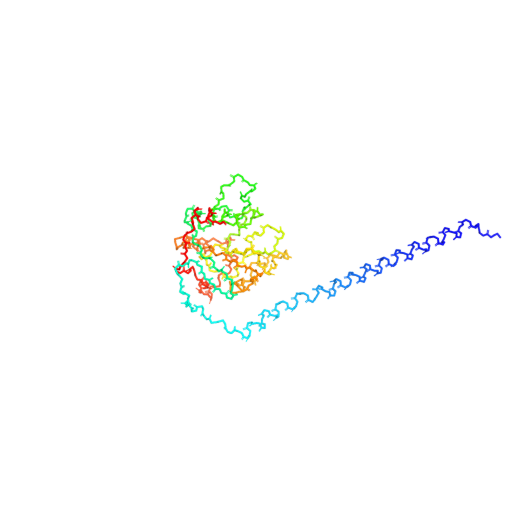359 C C . ARG A 1 165 ? -7.480 -13.670 8.743 1.00 66.88 165 ARG A C 1
ATOM 1361 O O . ARG A 1 165 ? -7.464 -14.730 9.351 1.00 66.88 165 ARG A O 1
ATOM 1368 N N . PHE A 1 166 ? -6.666 -13.401 7.728 1.00 70.94 166 PHE A N 1
ATOM 1369 C CA . PHE A 1 166 ? -5.641 -14.322 7.269 1.00 70.94 166 PHE A CA 1
ATOM 1370 C C . PHE A 1 166 ? -4.487 -14.462 8.260 1.00 70.94 166 PHE A C 1
ATOM 1372 O O . PHE A 1 166 ? -4.031 -13.479 8.850 1.00 70.94 166 PHE A O 1
ATOM 1379 N N . SER A 1 167 ? -4.011 -15.699 8.368 1.00 62.75 167 SER A N 1
ATOM 1380 C CA . SER A 1 167 ? -2.714 -16.075 8.917 1.00 62.75 167 SER A CA 1
ATOM 1381 C C . SER A 1 167 ? -1.889 -16.701 7.795 1.00 62.75 167 SER A C 1
ATOM 1383 O O . SER A 1 167 ? -2.337 -17.671 7.179 1.00 62.75 167 SER A O 1
ATOM 1385 N N . GLY A 1 168 ? -0.707 -16.176 7.529 1.00 55.34 168 GLY A N 1
ATOM 1386 C CA . GLY A 1 168 ? 0.166 -16.599 6.432 1.00 55.34 168 GLY A CA 1
ATOM 1387 C C . GLY A 1 168 ? 1.607 -16.682 6.887 1.00 55.34 168 GLY A C 1
ATOM 1388 O O . GLY A 1 168 ? 2.512 -16.287 6.172 1.00 55.34 168 GLY A O 1
ATOM 1389 N N . ASP A 1 169 ? 1.804 -17.192 8.100 1.00 53.00 169 ASP A N 1
ATOM 1390 C CA . ASP A 1 169 ? 3.105 -17.678 8.537 1.00 53.00 169 ASP A CA 1
ATOM 1391 C C . ASP A 1 169 ? 2.894 -19.071 9.145 1.00 53.00 169 ASP A C 1
ATOM 1393 O O . ASP A 1 169 ? 2.854 -19.256 10.363 1.00 53.00 169 ASP A O 1
ATOM 1397 N N . ASP A 1 170 ? 2.645 -20.057 8.277 1.00 47.50 170 ASP A N 1
ATOM 1398 C CA . ASP A 1 170 ? 2.753 -21.479 8.630 1.00 47.50 170 ASP A CA 1
ATOM 1399 C C . ASP A 1 170 ? 4.174 -22.019 8.378 1.00 47.50 170 ASP A C 1
ATOM 1401 O O . ASP A 1 170 ? 4.419 -23.218 8.516 1.00 47.50 170 ASP A O 1
ATOM 1405 N N . GLY A 1 171 ? 5.132 -21.132 8.072 1.00 47.28 171 GLY A N 1
ATOM 1406 C CA . GLY A 1 171 ? 6.531 -21.477 7.838 1.00 47.28 171 GLY A CA 1
ATOM 1407 C C . GLY A 1 171 ? 6.779 -22.218 6.522 1.00 47.28 171 GLY A C 1
ATOM 1408 O O . GLY A 1 171 ? 7.867 -22.772 6.346 1.00 47.28 171 GLY A O 1
ATOM 1409 N N . ASN A 1 172 ? 5.805 -22.245 5.604 1.00 48.81 172 ASN A N 1
ATOM 1410 C CA . ASN A 1 172 ? 5.947 -22.887 4.303 1.00 48.81 172 ASN A CA 1
ATOM 1411 C C . ASN A 1 172 ? 6.239 -21.851 3.210 1.00 48.81 172 ASN A C 1
ATOM 1413 O O . ASN A 1 172 ? 5.478 -20.919 2.983 1.00 48.81 172 ASN A O 1
ATOM 1417 N N . ASN A 1 173 ? 7.311 -22.081 2.449 1.00 47.97 173 ASN A N 1
ATOM 1418 C CA . ASN A 1 173 ? 7.770 -21.244 1.327 1.00 47.97 173 ASN A CA 1
ATOM 1419 C C . ASN A 1 173 ? 6.767 -21.089 0.152 1.00 47.97 173 ASN A C 1
ATOM 1421 O O . ASN A 1 173 ? 7.122 -20.502 -0.869 1.00 47.97 173 ASN A O 1
ATOM 1425 N N . ASP A 1 174 ? 5.538 -21.592 0.281 1.00 51.84 174 ASP A N 1
ATOM 1426 C CA . ASP A 1 174 ? 4.460 -21.509 -0.712 1.00 51.84 174 ASP A CA 1
ATOM 1427 C C . ASP A 1 174 ? 3.419 -20.414 -0.374 1.00 51.84 174 ASP A C 1
ATOM 1429 O O . ASP A 1 174 ? 2.389 -20.300 -1.038 1.00 51.84 174 ASP A O 1
ATOM 1433 N N . ASP A 1 175 ? 3.684 -19.576 0.640 1.00 52.88 175 ASP A N 1
ATOM 1434 C CA . ASP A 1 175 ? 2.803 -18.483 1.093 1.00 52.88 175 ASP A CA 1
ATOM 1435 C C . ASP A 1 175 ? 2.455 -17.441 0.011 1.00 52.88 175 ASP A C 1
ATOM 1437 O O . ASP A 1 175 ? 1.410 -16.793 0.075 1.00 52.88 175 ASP A O 1
ATOM 1441 N N . TRP A 1 176 ? 3.295 -17.303 -1.015 1.00 55.66 176 TRP A N 1
ATOM 1442 C CA . TRP A 1 176 ? 3.168 -16.292 -2.072 1.00 55.66 176 TRP A CA 1
ATOM 1443 C C . TRP A 1 176 ? 2.013 -16.535 -3.061 1.00 55.66 176 TRP A C 1
ATOM 1445 O O . TRP A 1 176 ? 1.684 -15.649 -3.850 1.00 55.66 176 TRP A O 1
ATOM 1455 N N . ASP A 1 177 ? 1.376 -17.712 -3.029 1.00 60.62 177 ASP A N 1
ATOM 1456 C CA . ASP A 1 177 ? 0.286 -18.094 -3.942 1.00 60.62 177 ASP A CA 1
ATOM 1457 C C . ASP A 1 177 ? -1.039 -18.402 -3.214 1.00 60.62 177 ASP A C 1
ATOM 1459 O O . ASP A 1 177 ? -1.905 -19.104 -3.745 1.00 60.62 177 ASP A O 1
ATOM 1463 N N . LYS A 1 178 ? -1.211 -17.901 -1.981 1.00 71.19 178 LYS A N 1
ATOM 1464 C CA . LYS A 1 178 ? -2.361 -18.258 -1.131 1.00 71.19 178 LYS A CA 1
ATOM 1465 C C . LYS A 1 178 ? -3.631 -17.446 -1.401 1.00 71.19 178 LYS A C 1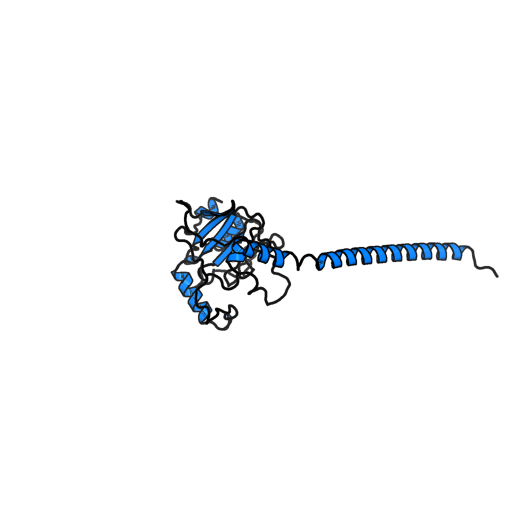
ATOM 1467 O O . LYS A 1 178 ? -4.696 -18.047 -1.498 1.00 71.19 178 LYS A O 1
ATOM 1472 N N . TYR A 1 179 ? -3.538 -16.119 -1.534 1.00 78.31 179 TYR A N 1
ATOM 1473 C CA . TYR A 1 179 ? -4.720 -15.241 -1.536 1.00 78.31 179 TYR A CA 1
ATOM 1474 C C . TYR A 1 179 ? -4.747 -14.275 -2.717 1.00 78.31 179 TYR A C 1
ATOM 1476 O O . TYR A 1 179 ? -3.847 -13.453 -2.880 1.00 78.31 179 TYR A O 1
ATOM 1484 N N . THR A 1 180 ? -5.798 -14.331 -3.527 1.00 79.38 180 THR A N 1
ATOM 1485 C CA . THR A 1 180 ? -6.054 -13.382 -4.619 1.00 79.38 180 THR A CA 1
ATOM 1486 C C . THR A 1 180 ? -6.476 -12.011 -4.092 1.00 79.38 180 THR A C 1
ATOM 1488 O O . THR A 1 180 ? -6.925 -11.865 -2.955 1.00 79.38 180 THR A O 1
ATOM 1491 N N . PHE A 1 181 ? -6.387 -10.980 -4.937 1.00 80.44 181 PHE A N 1
ATOM 1492 C CA . PHE A 1 181 ? -6.816 -9.628 -4.564 1.00 80.44 181 PHE A CA 1
ATOM 1493 C C . PHE A 1 181 ? -8.279 -9.583 -4.083 1.00 80.44 181 PHE A C 1
ATOM 1495 O O . PHE A 1 181 ? -8.569 -8.962 -3.062 1.00 80.44 181 PHE A O 1
ATOM 1502 N N . ASP A 1 182 ? -9.191 -10.275 -4.772 1.00 77.62 182 ASP A N 1
ATOM 1503 C CA . ASP A 1 182 ? -10.615 -10.296 -4.415 1.00 77.62 182 ASP A CA 1
ATOM 1504 C C . ASP A 1 182 ? -10.867 -10.958 -3.053 1.00 77.62 182 ASP A C 1
ATOM 1506 O O . ASP A 1 182 ? -11.746 -10.521 -2.306 1.00 77.62 182 ASP A O 1
ATOM 1510 N N . GLU A 1 183 ? -10.094 -11.990 -2.705 1.00 78.75 183 GLU A N 1
ATOM 1511 C CA . GLU A 1 183 ? -10.141 -12.618 -1.381 1.00 78.75 183 GLU A CA 1
ATOM 1512 C C . GLU A 1 183 ? -9.617 -11.661 -0.304 1.00 78.75 183 GLU A C 1
ATOM 1514 O O . GLU A 1 183 ? -10.247 -11.504 0.743 1.00 78.75 183 GLU A O 1
ATOM 1519 N N . VAL A 1 184 ? -8.524 -10.943 -0.583 1.00 81.44 184 VAL A N 1
ATOM 1520 C CA . VAL A 1 184 ? -7.930 -9.960 0.338 1.00 81.44 184 VAL A CA 1
ATOM 1521 C C . VAL A 1 184 ? -8.867 -8.799 0.633 1.00 81.44 184 VAL A C 1
ATOM 1523 O O . VAL A 1 184 ? -9.048 -8.447 1.797 1.00 81.44 184 VAL A O 1
ATOM 1526 N N . VAL A 1 185 ? -9.543 -8.247 -0.376 1.00 78.75 185 VAL A N 1
ATOM 1527 C CA . VAL A 1 185 ? -10.528 -7.167 -0.178 1.00 78.75 185 VAL A CA 1
ATOM 1528 C C . VAL A 1 185 ? -11.689 -7.606 0.722 1.00 78.75 185 VAL A C 1
ATOM 1530 O O . VAL A 1 185 ? -12.231 -6.787 1.463 1.00 78.75 185 VAL A O 1
ATOM 1533 N N . LYS A 1 186 ? -12.072 -8.887 0.684 1.00 75.69 186 LYS A N 1
ATOM 1534 C CA . LYS A 1 186 ? -13.168 -9.439 1.498 1.00 75.69 186 LYS A CA 1
ATOM 1535 C C . LYS A 1 186 ? -12.741 -9.819 2.914 1.00 75.69 186 LYS A C 1
ATOM 1537 O O . LYS A 1 186 ? -13.593 -9.915 3.794 1.00 75.69 186 LYS A O 1
ATOM 1542 N N . ALA A 1 187 ? -11.450 -10.030 3.154 1.00 72.31 187 ALA A N 1
ATOM 1543 C CA . ALA A 1 187 ? -10.916 -10.509 4.426 1.00 72.31 187 ALA A CA 1
ATOM 1544 C C . ALA A 1 187 ? -10.763 -9.403 5.484 1.00 72.31 187 ALA A C 1
ATOM 1546 O O . ALA A 1 187 ? -9.770 -9.345 6.219 1.00 72.31 187 ALA A O 1
ATOM 1547 N N . THR A 1 188 ? -11.763 -8.528 5.592 1.00 67.44 188 THR A N 1
ATOM 1548 C CA . THR A 1 188 ? -11.777 -7.4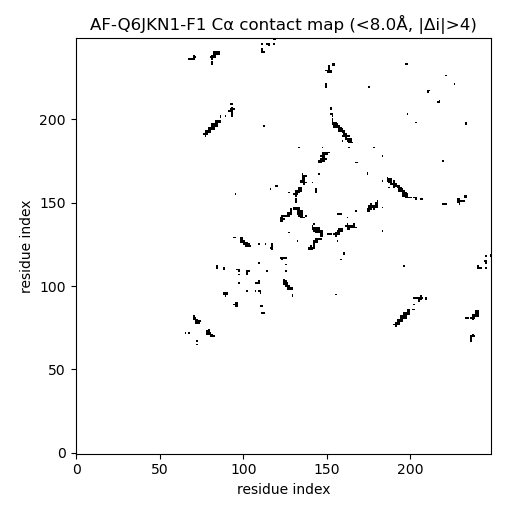35 6.560 1.00 67.44 188 THR A CA 1
ATOM 1549 C C . THR A 1 188 ? -11.978 -8.015 7.965 1.00 67.44 188 THR A C 1
ATOM 1551 O O . THR A 1 188 ? -13.020 -8.568 8.323 1.00 67.44 188 THR A O 1
ATOM 1554 N N . ASN A 1 189 ? -10.953 -7.937 8.814 1.00 69.00 189 ASN A N 1
ATOM 1555 C CA . ASN A 1 189 ? -11.003 -8.427 10.196 1.00 69.00 189 ASN A CA 1
ATOM 1556 C C . ASN A 1 189 ? -11.773 -7.473 11.124 1.00 69.00 189 ASN A C 1
ATOM 1558 O O . ASN A 1 189 ? -11.259 -7.034 12.148 1.00 69.00 189 ASN A O 1
ATOM 1562 N N . GLY A 1 190 ? -12.975 -7.050 10.723 1.00 70.94 190 GLY A N 1
ATOM 1563 C CA . GLY A 1 190 ? -13.645 -5.916 11.369 1.00 70.94 190 GLY A CA 1
ATOM 1564 C C . GLY A 1 190 ? -12.886 -4.595 11.190 1.00 70.94 190 GLY A C 1
ATOM 1565 O O . GLY A 1 190 ? -13.062 -3.683 12.001 1.00 70.94 190 GLY A O 1
ATOM 1566 N N . ALA A 1 191 ? -12.028 -4.519 10.163 1.00 81.19 191 ALA A N 1
ATOM 1567 C CA . ALA A 1 191 ? -11.356 -3.295 9.753 1.00 81.19 191 ALA A CA 1
ATOM 1568 C C . ALA A 1 191 ? -12.403 -2.223 9.440 1.00 81.19 191 ALA A C 1
ATOM 1570 O O . ALA A 1 191 ? -13.364 -2.488 8.718 1.00 81.19 191 ALA A O 1
ATOM 1571 N N . GLU A 1 192 ? -12.217 -1.029 9.995 1.00 87.31 192 GLU A N 1
ATOM 1572 C CA . GLU A 1 192 ? -13.068 0.124 9.677 1.00 87.31 192 GLU A CA 1
ATOM 1573 C C . GLU A 1 192 ? -12.513 0.857 8.459 1.00 87.31 192 GLU A C 1
ATOM 1575 O O . GLU A 1 192 ? -13.270 1.383 7.641 1.00 87.31 192 GLU A O 1
ATOM 1580 N N . ASN A 1 193 ? -11.185 0.838 8.318 1.00 91.00 193 ASN A N 1
ATOM 1581 C CA . ASN A 1 193 ? -10.460 1.472 7.237 1.00 91.00 193 ASN A CA 1
ATOM 1582 C C . ASN A 1 193 ? -9.476 0.494 6.588 1.00 91.00 193 ASN A C 1
ATOM 1584 O O . ASN A 1 193 ? -8.674 -0.173 7.250 1.00 91.00 193 ASN A O 1
ATOM 1588 N N . VAL A 1 194 ? -9.511 0.467 5.260 1.00 92.12 194 VAL A N 1
ATOM 1589 C CA . VAL A 1 194 ? -8.568 -0.250 4.406 1.00 92.12 194 VAL A CA 1
ATOM 1590 C C . VAL A 1 194 ? -7.862 0.776 3.537 1.00 92.12 194 VAL A C 1
ATOM 1592 O O . VAL A 1 194 ? -8.509 1.588 2.884 1.00 92.12 194 VAL A O 1
ATOM 1595 N N . TYR A 1 195 ? -6.537 0.751 3.523 1.00 94.69 195 TYR A N 1
ATOM 1596 C CA . TYR A 1 195 ? -5.709 1.727 2.829 1.00 94.69 195 TYR A CA 1
ATOM 1597 C C . TYR A 1 195 ? -4.958 1.044 1.694 1.00 94.69 195 TYR A C 1
ATOM 1599 O O . TYR A 1 195 ? -4.150 0.148 1.925 1.00 94.69 195 TYR A O 1
ATOM 1607 N N . TYR A 1 196 ? -5.216 1.479 0.467 1.00 95.50 196 TYR A N 1
ATOM 1608 C CA . TYR A 1 196 ? -4.551 0.994 -0.733 1.00 95.50 196 TYR A CA 1
ATOM 1609 C C . TYR A 1 196 ? -3.493 1.998 -1.152 1.00 95.50 196 TYR A C 1
ATOM 1611 O O . TYR A 1 196 ? -3.793 3.180 -1.334 1.00 95.50 196 TYR A O 1
ATOM 1619 N N . PHE A 1 197 ? -2.276 1.510 -1.357 1.00 97.25 197 PHE A N 1
ATOM 1620 C CA . PHE A 1 197 ? -1.163 2.310 -1.840 1.00 97.25 197 PHE A CA 1
ATOM 1621 C C . PHE A 1 197 ? -0.818 1.871 -3.254 1.00 97.25 197 PHE A C 1
ATOM 1623 O O . PHE A 1 197 ? -0.430 0.727 -3.473 1.00 97.25 197 PHE A O 1
ATOM 1630 N N . TRP A 1 198 ? -0.962 2.779 -4.208 1.00 96.19 198 TRP A N 1
ATOM 1631 C CA . TRP A 1 198 ? -0.757 2.545 -5.632 1.00 96.19 198 TRP A CA 1
ATOM 1632 C C . TRP A 1 198 ? 0.518 3.232 -6.112 1.00 96.19 198 TRP A C 1
ATOM 1634 O O . TRP A 1 198 ? 0.934 4.258 -5.577 1.00 96.19 198 TRP A O 1
ATOM 1644 N N . ARG A 1 199 ? 1.139 2.674 -7.143 1.00 94.44 199 ARG A N 1
ATOM 1645 C CA . ARG A 1 199 ? 2.179 3.321 -7.937 1.00 94.44 199 ARG A CA 1
ATOM 1646 C C . ARG A 1 199 ? 1.529 4.341 -8.868 1.00 94.44 199 ARG A C 1
ATOM 1648 O O . ARG A 1 199 ? 0.380 4.188 -9.278 1.00 94.44 199 ARG A O 1
ATOM 1655 N N . THR A 1 200 ? 2.291 5.352 -9.259 1.00 92.94 200 THR A N 1
ATOM 1656 C CA . THR A 1 200 ? 1.953 6.140 -10.448 1.00 92.94 200 THR A CA 1
ATOM 1657 C C . THR A 1 200 ? 2.073 5.280 -11.706 1.00 92.94 200 THR A C 1
ATOM 1659 O O . THR A 1 200 ? 2.740 4.243 -11.700 1.00 92.94 200 THR A O 1
ATOM 1662 N N . SER A 1 201 ? 1.503 5.736 -12.824 1.00 89.19 201 SER A N 1
ATOM 1663 C CA . SER A 1 201 ? 1.659 5.055 -14.116 1.00 89.19 201 SER A CA 1
ATOM 1664 C C . SER A 1 201 ? 3.127 4.889 -14.527 1.00 89.19 201 SER A C 1
ATOM 1666 O O . SER A 1 201 ? 3.497 3.860 -15.083 1.00 89.19 201 SER A O 1
ATOM 1668 N N . ASN A 1 202 ? 3.972 5.879 -14.219 1.00 91.38 202 ASN A N 1
ATOM 1669 C CA . ASN A 1 202 ? 5.401 5.837 -14.519 1.00 91.38 202 ASN A CA 1
ATOM 1670 C C . ASN A 1 202 ? 6.108 4.741 -13.705 1.00 91.38 202 ASN A C 1
ATOM 1672 O O . ASN A 1 202 ? 6.780 3.878 -14.265 1.00 91.38 202 ASN A O 1
ATOM 1676 N N . MET A 1 203 ? 5.897 4.715 -12.384 1.00 93.88 203 MET A N 1
ATOM 1677 C CA . MET A 1 203 ? 6.505 3.701 -11.516 1.00 93.88 203 MET A CA 1
ATOM 1678 C C . MET A 1 203 ? 5.931 2.303 -11.734 1.00 93.88 203 MET A C 1
ATOM 1680 O O . MET A 1 203 ? 6.650 1.321 -11.557 1.00 93.88 203 MET A O 1
ATOM 1684 N N . PHE A 1 204 ? 4.669 2.195 -12.147 1.00 90.81 204 PHE A N 1
ATOM 1685 C CA . PHE A 1 204 ? 4.073 0.936 -12.579 1.00 90.81 204 PHE A CA 1
ATOM 1686 C C . PHE A 1 204 ? 4.828 0.333 -13.766 1.00 90.81 204 PHE A C 1
ATOM 1688 O O . PHE A 1 204 ? 5.232 -0.822 -13.672 1.00 90.81 204 PHE A O 1
ATOM 1695 N N . GLU A 1 205 ? 5.059 1.083 -14.849 1.00 88.94 205 GLU A N 1
ATOM 1696 C CA . GLU A 1 205 ? 5.761 0.537 -16.020 1.00 88.94 205 GLU A CA 1
ATOM 1697 C C . GLU A 1 205 ? 7.215 0.173 -15.692 1.00 88.94 205 GLU A C 1
ATOM 1699 O O . GLU A 1 205 ? 7.681 -0.897 -16.085 1.00 88.94 205 GLU A O 1
ATOM 1704 N N . THR A 1 206 ? 7.913 0.995 -14.903 1.00 91.62 206 THR A N 1
ATOM 1705 C CA . THR A 1 206 ? 9.269 0.682 -14.426 1.00 91.62 206 THR A CA 1
ATOM 1706 C C . THR A 1 206 ? 9.299 -0.614 -13.613 1.00 91.62 206 THR A C 1
ATOM 1708 O O . THR A 1 206 ? 10.067 -1.523 -13.927 1.00 91.62 206 THR A O 1
ATOM 1711 N N . TYR A 1 207 ? 8.430 -0.730 -12.604 1.00 89.44 207 TYR A N 1
ATOM 1712 C CA . TYR A 1 207 ? 8.338 -1.916 -11.751 1.00 89.44 207 TYR A CA 1
ATOM 1713 C C . TYR A 1 207 ? 7.966 -3.166 -12.551 1.00 89.44 207 TYR A C 1
ATOM 1715 O O . TYR A 1 207 ? 8.585 -4.217 -12.419 1.00 89.44 207 TYR A O 1
ATOM 1723 N N . LYS A 1 208 ? 6.966 -3.047 -13.424 1.00 86.19 208 LYS A N 1
ATOM 1724 C CA . LYS A 1 208 ? 6.506 -4.118 -14.304 1.00 86.19 208 LYS A CA 1
ATOM 1725 C C . LYS A 1 208 ? 7.642 -4.637 -15.184 1.00 86.19 208 LYS A C 1
ATOM 1727 O O . LYS A 1 208 ? 7.835 -5.847 -15.261 1.00 86.19 208 LYS A O 1
ATOM 1732 N N . ASN A 1 209 ? 8.410 -3.747 -15.812 1.00 85.44 209 ASN A N 1
ATOM 1733 C CA . ASN A 1 209 ? 9.546 -4.135 -16.647 1.00 85.44 209 ASN A CA 1
ATOM 1734 C C . ASN A 1 209 ? 10.626 -4.866 -15.842 1.00 85.44 209 ASN A C 1
ATOM 1736 O O . ASN A 1 209 ? 11.126 -5.897 -16.294 1.00 85.44 209 ASN A O 1
ATOM 1740 N N . GLU A 1 210 ? 10.947 -4.389 -14.640 1.00 85.38 210 GLU A N 1
ATOM 1741 C CA . GLU A 1 210 ? 11.895 -5.062 -13.747 1.00 85.38 210 GLU A CA 1
ATOM 1742 C C . GLU A 1 210 ? 11.409 -6.475 -13.377 1.00 85.38 210 GLU A C 1
ATOM 1744 O O . GLU A 1 210 ? 12.159 -7.443 -13.508 1.00 85.38 210 GLU A O 1
ATOM 1749 N N . MET A 1 211 ? 10.129 -6.6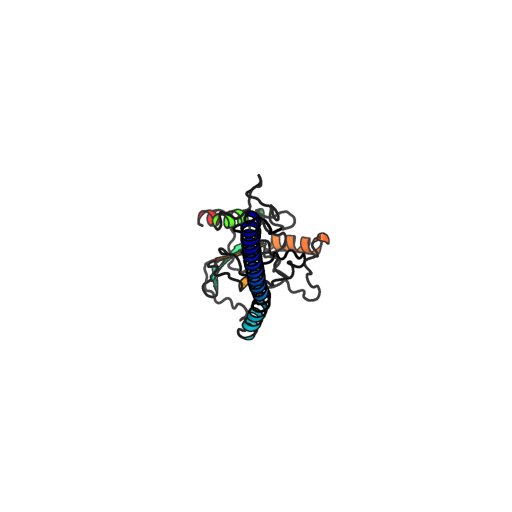22 -13.019 1.00 78.56 211 MET A N 1
ATOM 1750 C CA . MET A 1 211 ? 9.535 -7.915 -12.653 1.00 78.56 211 MET A CA 1
ATOM 1751 C C . MET A 1 211 ? 9.515 -8.924 -13.811 1.00 78.56 211 MET A C 1
ATOM 1753 O O . MET A 1 211 ? 9.657 -10.123 -13.578 1.00 78.56 211 MET A O 1
ATOM 1757 N N . TYR A 1 212 ? 9.369 -8.469 -15.061 1.00 75.31 212 TYR A N 1
ATOM 1758 C CA . TYR A 1 212 ? 9.411 -9.349 -16.237 1.00 75.31 212 TYR A CA 1
ATOM 1759 C C . TYR A 1 212 ? 10.827 -9.716 -16.692 1.00 75.31 212 TYR A C 1
ATOM 1761 O O . TYR A 1 212 ? 11.022 -10.774 -17.292 1.00 75.31 212 TYR A O 1
ATOM 1769 N N . THR A 1 213 ? 11.810 -8.844 -16.470 1.00 73.56 213 THR A N 1
ATOM 1770 C CA . THR A 1 213 ? 13.164 -9.016 -17.023 1.00 73.56 213 THR A CA 1
ATOM 1771 C C . THR A 1 213 ? 14.114 -9.724 -16.064 1.00 73.56 213 THR A C 1
ATOM 1773 O O . THR A 1 213 ? 15.008 -10.456 -16.502 1.00 73.56 213 THR A O 1
ATOM 1776 N N . ASN A 1 214 ? 13.923 -9.562 -14.756 1.00 67.56 214 ASN A N 1
ATOM 1777 C CA . ASN A 1 214 ? 14.838 -10.087 -13.758 1.00 67.56 214 ASN A CA 1
ATOM 1778 C C . ASN A 1 214 ? 14.388 -11.471 -13.254 1.00 67.56 214 ASN A C 1
ATOM 1780 O O . ASN A 1 214 ? 13.504 -11.607 -12.410 1.00 67.56 214 ASN A O 1
ATOM 1784 N N . LYS A 1 215 ? 15.061 -12.515 -13.767 1.00 56.59 215 LYS A N 1
ATOM 1785 C CA . LYS A 1 215 ? 14.779 -13.943 -13.504 1.00 56.59 215 LYS A CA 1
ATOM 1786 C C . LYS A 1 215 ? 14.745 -14.336 -12.024 1.00 56.59 215 LYS A C 1
ATOM 1788 O O . LYS A 1 215 ? 14.136 -15.346 -11.683 1.00 56.59 215 LYS A O 1
ATOM 1793 N N . SER A 1 216 ? 15.381 -13.548 -11.162 1.00 56.12 216 SER A N 1
ATOM 1794 C CA . SER A 1 216 ? 15.420 -13.755 -9.710 1.00 56.12 216 SER A CA 1
ATOM 1795 C C . SER A 1 216 ? 14.049 -13.555 -9.050 1.00 56.12 216 SER A C 1
ATOM 1797 O O . SER A 1 216 ? 13.790 -14.136 -8.003 1.00 56.12 216 SER A O 1
ATOM 1799 N N . TRP A 1 217 ? 13.168 -12.768 -9.680 1.00 54.97 217 TRP A N 1
ATOM 1800 C CA . TRP A 1 217 ? 11.841 -12.397 -9.171 1.00 54.97 217 TRP A CA 1
ATOM 1801 C C . TRP A 1 217 ? 10.691 -13.077 -9.930 1.00 54.97 217 TRP A C 1
ATOM 1803 O O . TRP A 1 217 ? 9.521 -12.838 -9.637 1.00 54.97 217 TRP A O 1
ATOM 1813 N N . CYS A 1 218 ? 11.010 -13.976 -10.872 1.00 49.69 218 CYS A N 1
ATOM 1814 C CA . CYS A 1 218 ? 10.044 -14.780 -11.631 1.00 49.69 218 CYS A CA 1
ATOM 1815 C C . CYS A 1 218 ? 9.271 -15.812 -10.783 1.00 49.69 218 CYS A C 1
ATOM 1817 O O . CYS A 1 218 ? 8.574 -16.659 -11.345 1.00 49.69 218 CYS A O 1
ATOM 1819 N N . SER A 1 219 ? 9.381 -15.774 -9.449 1.00 49.16 219 SER A N 1
ATOM 1820 C CA . SER A 1 219 ? 8.512 -16.545 -8.557 1.00 49.16 219 SER A CA 1
ATOM 1821 C C . SER A 1 219 ? 7.070 -16.052 -8.608 1.00 49.16 219 SER A C 1
ATOM 1823 O O . SER A 1 219 ? 6.173 -16.879 -8.478 1.00 49.16 219 SER A O 1
ATOM 1825 N N . ILE A 1 220 ? 6.811 -14.772 -8.926 1.00 53.50 220 ILE A N 1
ATOM 1826 C CA . ILE A 1 220 ? 5.481 -14.396 -9.412 1.00 53.50 220 ILE A CA 1
ATOM 1827 C C . ILE A 1 220 ? 5.327 -15.065 -10.775 1.00 53.50 220 ILE A C 1
ATOM 1829 O O . ILE A 1 220 ? 5.767 -14.536 -11.797 1.00 53.50 220 ILE A O 1
ATOM 1833 N N . LYS A 1 221 ? 4.706 -16.247 -10.798 1.00 51.34 221 LYS A N 1
ATOM 1834 C CA . LYS A 1 221 ? 4.215 -16.864 -12.026 1.00 51.34 221 LYS A CA 1
ATOM 1835 C C . LYS A 1 221 ? 3.132 -15.948 -12.581 1.00 51.34 221 LYS A C 1
ATOM 1837 O O . LYS A 1 221 ? 1.944 -16.110 -12.306 1.00 51.34 221 LYS A O 1
ATOM 1842 N N . ILE A 1 222 ? 3.559 -14.936 -13.324 1.00 52.84 222 ILE A N 1
ATOM 1843 C CA . ILE A 1 222 ? 2.698 -14.236 -14.255 1.00 52.84 222 ILE A CA 1
ATOM 1844 C C . ILE A 1 222 ? 2.387 -15.296 -15.302 1.00 52.84 222 ILE A C 1
ATOM 1846 O O . ILE A 1 222 ? 3.242 -15.628 -16.123 1.00 52.84 222 ILE A O 1
ATOM 1850 N N . ASP A 1 223 ? 1.224 -15.932 -15.176 1.00 48.12 223 ASP A N 1
ATOM 1851 C CA . ASP A 1 223 ? 0.793 -16.945 -16.127 1.00 48.12 223 ASP A CA 1
ATOM 1852 C C . ASP A 1 223 ? 0.778 -16.309 -17.519 1.00 48.12 223 ASP A C 1
ATOM 1854 O O . ASP A 1 223 ? -0.038 -15.435 -17.818 1.00 48.12 223 ASP A O 1
ATOM 1858 N N . SER A 1 224 ? 1.705 -16.737 -18.375 1.00 45.84 224 SER A N 1
ATOM 1859 C CA . SER A 1 224 ? 1.810 -16.258 -19.750 1.00 45.84 224 SER A CA 1
ATOM 1860 C C . SER A 1 224 ? 0.557 -16.583 -20.571 1.00 45.84 224 SER A C 1
ATOM 1862 O O . SER A 1 224 ? 0.304 -15.916 -21.574 1.00 45.84 224 SER A O 1
ATOM 1864 N N . ASN A 1 225 ? -0.252 -17.556 -20.130 1.00 41.09 225 ASN A N 1
ATOM 1865 C CA . ASN A 1 225 ? -1.526 -17.938 -20.735 1.00 41.09 225 ASN A CA 1
ATOM 1866 C C . ASN A 1 225 ? -2.737 -17.213 -20.123 1.00 41.09 225 ASN A C 1
ATOM 1868 O O . ASN A 1 225 ? -3.834 -17.302 -20.677 1.00 41.09 225 ASN A O 1
ATOM 1872 N N . ASN A 1 226 ? -2.551 -16.442 -19.047 1.00 44.53 226 ASN A N 1
ATOM 1873 C CA . ASN A 1 226 ? -3.561 -15.536 -18.501 1.00 44.53 226 ASN A CA 1
ATOM 1874 C C . ASN A 1 226 ? -3.016 -14.092 -18.440 1.00 44.53 226 ASN A C 1
ATOM 1876 O O . ASN A 1 226 ? -2.819 -13.530 -17.363 1.00 44.53 226 ASN A O 1
ATOM 1880 N N . PRO A 1 227 ? -2.772 -13.459 -19.605 1.00 41.56 227 PRO A N 1
ATOM 1881 C CA . PRO A 1 227 ? -2.035 -12.200 -19.736 1.00 41.56 227 PRO A CA 1
ATOM 1882 C C . PRO A 1 227 ? -2.818 -10.958 -19.292 1.00 41.56 227 PRO A C 1
ATOM 1884 O O . PRO A 1 227 ? -2.438 -9.839 -19.639 1.00 41.56 227 PRO A O 1
ATOM 1887 N N . LYS A 1 228 ? -3.939 -11.100 -18.577 1.00 47.88 228 LYS A N 1
ATOM 1888 C CA . LYS A 1 228 ? -4.639 -9.923 -18.064 1.00 47.88 228 LYS A CA 1
ATOM 1889 C C . LYS A 1 228 ? -3.883 -9.464 -16.815 1.00 47.88 228 LYS A C 1
ATOM 1891 O O . LYS A 1 228 ? -3.941 -10.185 -15.823 1.00 47.88 228 LYS A O 1
ATOM 1896 N N . PRO A 1 229 ? -3.185 -8.306 -16.821 1.00 50.53 229 PRO A N 1
ATOM 1897 C CA . PRO A 1 229 ? -2.729 -7.710 -15.568 1.00 50.53 229 PRO A CA 1
ATOM 1898 C C . PRO A 1 229 ? -3.937 -7.665 -14.634 1.00 50.53 229 PRO A C 1
ATOM 1900 O O . PRO A 1 229 ? -5.013 -7.221 -15.055 1.00 50.53 229 PRO A O 1
ATOM 1903 N N . ASN A 1 230 ? -3.813 -8.251 -13.442 1.00 56.44 230 ASN A N 1
ATOM 1904 C CA . ASN A 1 230 ? -5.001 -8.494 -12.642 1.00 56.44 230 ASN A CA 1
ATOM 1905 C C . ASN A 1 230 ? -5.656 -7.176 -12.285 1.00 56.44 230 ASN A C 1
ATOM 1907 O O . ASN A 1 230 ? -5.033 -6.247 -11.779 1.00 56.44 230 ASN A O 1
ATOM 1911 N N . LYS A 1 231 ? -6.937 -7.113 -12.630 1.00 58.84 231 LYS A N 1
ATOM 1912 C CA . LYS A 1 231 ? -7.830 -6.075 -12.159 1.00 58.84 231 LYS A CA 1
ATOM 1913 C C . LYS A 1 231 ? -8.104 -6.328 -10.674 1.00 58.84 231 LYS A C 1
ATOM 1915 O O . LYS A 1 231 ? -8.127 -7.488 -10.267 1.00 58.84 231 LYS A O 1
ATOM 1920 N N . PRO A 1 232 ? -8.384 -5.269 -9.908 1.00 64.56 232 PRO A N 1
ATOM 1921 C CA . PRO A 1 232 ? -8.538 -3.880 -10.343 1.00 64.56 232 PRO A CA 1
ATOM 1922 C C . PRO A 1 232 ? -7.222 -3.088 -10.370 1.00 64.56 232 PRO A C 1
ATOM 1924 O O . PRO A 1 232 ? -6.318 -3.330 -9.583 1.00 64.56 232 PRO A O 1
ATOM 1927 N N . HIS A 1 233 ? -7.174 -2.101 -11.265 1.00 76.31 233 HIS A N 1
ATOM 1928 C CA . HIS A 1 233 ? -6.132 -1.072 -11.305 1.00 76.31 233 HIS A CA 1
ATOM 1929 C C . HIS A 1 233 ? -6.422 0.052 -10.309 1.00 76.31 233 HIS A C 1
ATOM 1931 O O . HIS A 1 233 ? -7.548 0.171 -9.812 1.00 76.31 233 HIS A O 1
ATOM 1937 N N . CYS A 1 234 ? -5.433 0.922 -10.094 1.00 83.00 234 CYS A N 1
ATOM 1938 C CA . CYS A 1 234 ? -5.598 2.168 -9.354 1.00 83.00 234 CYS A CA 1
ATOM 1939 C C . CYS A 1 234 ? -6.860 2.920 -9.829 1.00 83.00 234 CYS A C 1
ATOM 1941 O O . CYS A 1 234 ? -6.990 3.215 -11.023 1.00 83.00 234 CYS A O 1
ATOM 1943 N N . PRO A 1 235 ? -7.807 3.242 -8.928 1.00 86.38 235 PRO A N 1
ATOM 1944 C CA . PRO A 1 235 ? -9.027 3.919 -9.331 1.00 86.38 235 PRO A CA 1
ATOM 1945 C C . PRO A 1 235 ? -8.756 5.380 -9.725 1.00 86.38 235 PRO A C 1
ATOM 1947 O O . PRO A 1 235 ? -7.861 6.015 -9.166 1.00 86.38 235 PRO A O 1
ATOM 1950 N N . PRO A 1 236 ? -9.567 5.963 -10.629 1.00 84.69 236 PRO A N 1
ATOM 1951 C CA . PRO A 1 236 ? -9.372 7.334 -11.112 1.00 84.69 236 PRO A CA 1
ATOM 1952 C C . PRO A 1 236 ? -9.580 8.406 -10.031 1.00 84.69 236 PRO A C 1
ATOM 1954 O O . PRO A 1 236 ? -9.179 9.548 -10.221 1.00 84.69 236 PRO A O 1
ATOM 1957 N N . PHE A 1 237 ? -10.212 8.050 -8.911 1.00 86.38 237 PHE A N 1
ATOM 1958 C CA . PHE A 1 237 ? -10.439 8.933 -7.766 1.00 86.38 237 PHE A CA 1
ATOM 1959 C C . PHE A 1 237 ? -9.350 8.822 -6.685 1.00 86.38 237 PHE A C 1
ATOM 1961 O O . PHE A 1 237 ? -9.489 9.428 -5.624 1.00 86.38 237 PHE A O 1
ATOM 1968 N N . ALA A 1 238 ? -8.291 8.033 -6.903 1.00 90.25 238 ALA A N 1
ATOM 1969 C CA . ALA A 1 238 ? -7.194 7.934 -5.946 1.00 90.25 238 ALA A CA 1
ATOM 1970 C C . ALA A 1 238 ? -6.475 9.286 -5.789 1.00 90.25 238 ALA A C 1
ATOM 1972 O O . ALA A 1 238 ? -6.251 10.010 -6.760 1.00 90.25 238 ALA A O 1
ATOM 1973 N N . LYS A 1 239 ? -6.090 9.618 -4.555 1.00 94.19 239 LYS A N 1
ATOM 1974 C CA . LYS A 1 239 ? -5.394 10.868 -4.217 1.00 94.19 239 LYS A CA 1
ATOM 1975 C C . LYS A 1 239 ? -3.894 10.625 -4.095 1.00 94.19 239 LYS A C 1
ATOM 1977 O O . LYS A 1 239 ? -3.482 9.616 -3.541 1.00 94.19 239 LYS A O 1
ATOM 1982 N N . VAL A 1 240 ? -3.058 11.558 -4.546 1.00 96.31 240 VAL A N 1
ATOM 1983 C CA . VAL A 1 240 ? -1.611 11.498 -4.272 1.00 96.31 240 VAL A CA 1
ATOM 1984 C C . VAL A 1 240 ? -1.354 11.695 -2.778 1.00 96.31 240 VAL A C 1
ATOM 1986 O O . VAL A 1 240 ? -1.809 12.684 -2.212 1.00 96.31 240 VAL A O 1
ATOM 1989 N N . LEU A 1 241 ? -0.623 10.767 -2.158 1.00 96.81 241 LEU A N 1
ATOM 1990 C CA . LEU A 1 241 ? -0.253 10.820 -0.745 1.00 96.81 241 LEU A CA 1
ATOM 1991 C C . LEU A 1 241 ? 0.724 11.971 -0.489 1.00 96.81 241 LEU A C 1
ATOM 1993 O O . LEU A 1 241 ? 1.779 12.043 -1.124 1.00 96.81 241 LEU A O 1
ATOM 1997 N N . THR A 1 242 ? 0.405 12.830 0.475 1.00 96.50 242 THR A N 1
ATOM 1998 C CA . THR A 1 242 ? 1.263 13.952 0.879 1.00 96.50 242 THR A CA 1
ATOM 1999 C C . THR A 1 242 ? 1.635 13.889 2.361 1.00 96.50 242 THR A C 1
ATOM 2001 O O . THR A 1 242 ? 1.104 13.086 3.125 1.00 96.50 242 THR A O 1
ATOM 2004 N N . GLN A 1 243 ? 2.559 14.756 2.788 1.00 96.25 243 GLN A N 1
ATOM 2005 C CA . GLN A 1 243 ? 2.858 14.932 4.213 1.00 96.25 243 GLN A CA 1
ATOM 2006 C C . GLN A 1 243 ? 1.645 15.476 4.987 1.00 96.25 243 GLN A C 1
ATOM 2008 O O . GLN A 1 243 ? 1.397 15.041 6.104 1.00 96.25 243 GLN A O 1
ATOM 2013 N N . GLU A 1 244 ? 0.849 16.353 4.371 1.00 94.94 244 GLU A N 1
ATOM 2014 C CA . GLU A 1 244 ? -0.375 16.897 4.972 1.00 94.94 244 GLU A CA 1
ATOM 2015 C C . GLU A 1 244 ? -1.385 15.790 5.314 1.00 94.94 244 GLU A C 1
ATOM 2017 O O . GLU A 1 244 ? -2.023 15.837 6.362 1.00 94.94 244 GLU A O 1
ATOM 2022 N N . ASP A 1 245 ? -1.497 14.755 4.472 1.00 94.00 245 ASP A N 1
ATOM 2023 C CA . ASP A 1 245 ? -2.342 13.596 4.776 1.00 94.00 245 ASP A CA 1
ATOM 2024 C C . ASP A 1 245 ? -1.903 12.880 6.055 1.00 94.00 245 ASP A C 1
ATOM 2026 O O . ASP A 1 245 ? -2.747 12.410 6.807 1.00 94.00 245 ASP A O 1
ATOM 2030 N N . ILE A 1 246 ? -0.595 12.803 6.311 1.00 95.50 246 ILE A N 1
ATOM 2031 C CA . ILE A 1 246 ? -0.030 12.172 7.511 1.00 95.50 246 ILE A CA 1
ATOM 2032 C C . ILE A 1 246 ? -0.250 13.059 8.738 1.00 95.50 246 ILE A C 1
ATOM 2034 O O . ILE A 1 246 ? -0.543 12.555 9.823 1.00 95.50 246 ILE A O 1
ATOM 2038 N N . ASP A 1 247 ? -0.095 14.371 8.575 1.00 94.00 247 ASP A N 1
ATOM 2039 C CA . ASP A 1 247 ? -0.244 15.342 9.658 1.00 94.00 247 ASP A CA 1
ATOM 2040 C C . ASP A 1 247 ? -1.705 15.442 10.136 1.00 94.00 247 ASP A C 1
ATOM 2042 O O . ASP A 1 247 ? -1.943 15.707 11.315 1.00 94.00 247 ASP A O 1
ATOM 2046 N N . ASN A 1 248 ? -2.664 15.167 9.242 1.00 89.62 248 ASN A N 1
ATOM 2047 C CA . ASN A 1 248 ? -4.108 15.212 9.495 1.00 89.62 248 ASN A CA 1
ATOM 2048 C C . ASN A 1 248 ? -4.733 13.884 9.981 1.00 89.62 248 ASN A C 1
ATOM 2050 O O . ASN A 1 248 ? -5.943 13.851 10.218 1.00 89.62 248 ASN A O 1
ATOM 2054 N N . LEU A 1 249 ? -3.946 12.806 10.111 1.00 85.62 249 LEU A N 1
ATOM 2055 C CA . LEU A 1 249 ? -4.358 11.535 10.736 1.00 85.62 249 LEU A CA 1
ATOM 2056 C C . LEU A 1 249 ? -4.387 11.631 12.269 1.00 85.62 249 LEU A C 1
ATOM 2058 O O . LEU A 1 249 ? -5.362 11.117 12.855 1.00 85.62 249 LEU A O 1
#

Mean predicted aligned error: 14.94 Å

Solvent-accessible surface area (backbone atoms only — not comparable to full-atom values): 14139 Å² total; per-residue (Å²): 139,82,82,62,74,74,53,57,58,52,55,52,53,51,50,52,50,52,49,52,50,52,50,52,51,49,49,51,51,50,53,49,50,54,50,50,63,55,52,71,57,60,68,62,49,58,63,50,51,56,58,53,51,59,74,74,50,81,75,68,75,85,71,88,83,69,95,53,104,45,40,53,48,77,55,98,86,24,37,40,35,34,30,26,47,54,72,89,47,38,43,94,59,34,44,57,55,65,49,70,30,53,28,76,80,49,100,50,86,68,41,72,69,46,48,39,49,30,71,80,34,79,55,40,39,43,35,29,41,91,50,33,13,26,20,36,61,50,91,78,31,52,41,24,56,47,35,33,22,73,43,29,74,38,38,54,32,37,45,38,79,60,15,26,70,56,83,78,80,85,84,56,98,64,48,57,68,71,37,40,57,74,56,56,74,66,37,58,44,81,28,59,41,36,40,39,35,20,44,40,76,69,39,20,54,39,25,49,51,43,50,74,67,42,77,90,53,48,78,66,68,73,49,82,90,58,75,63,79,31,76,72,69,80,58,95,58,47,38,74,61,52,70,67,62,49,75,71,107

Radius of gyration: 26.01 Å; Cα contacts (8 Å, |Δi|>4): 351; chains: 1; bounding box: 43×77×82 Å

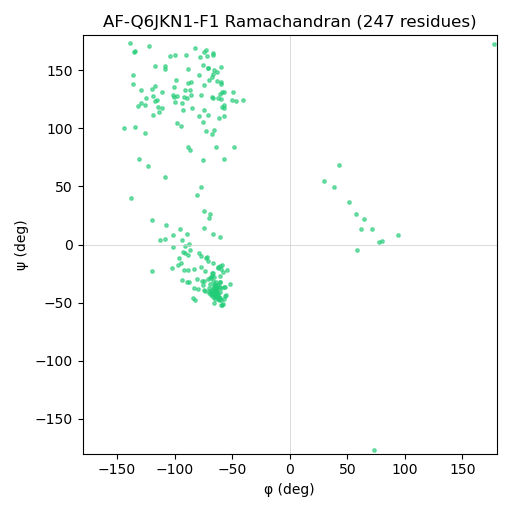Organism: NCBI:txid37694

Sequence (249 aa):
MFPDSKNKNFYFLNSILLLIIAIMTAYNFLYLQEIDKNKDIKVINEVTEIKEIEKKIPIPCLKCNANTNTHIQEINGVKHHHYIVPDSEFKENGFLKNNCDSVFQRDLKPTLMHSFIKKLNPNYRGWICWTPSFNENNNNKLKIMTEIKHPPLDLVGIYFDKGTRFSGDDGNNDDWDKYTFDEVVKATNGAENVYYFWRTSNMFETYKNEMYTNKSWCSIKIDSNNPKPNKPHCPPFAKVLTQEDIDNL